Protein AF-A0A5N7WE81-F1 (afdb_monomer_lite)

Structure (mmCIF, N/CA/C/O backbone):
data_AF-A0A5N7WE81-F1
#
_entry.id   AF-A0A5N7WE81-F1
#
loop_
_atom_site.group_PDB
_atom_site.id
_atom_site.type_symbol
_atom_site.label_atom_id
_atom_site.label_alt_id
_atom_site.label_comp_id
_atom_site.label_asym_id
_atom_site.label_entity_id
_atom_site.label_seq_id
_atom_site.pdbx_PDB_ins_code
_atom_site.Cartn_x
_atom_site.Cartn_y
_atom_site.Cartn_z
_atom_site.occupancy
_atom_site.B_iso_or_equiv
_atom_site.auth_seq_id
_atom_site.auth_comp_id
_atom_site.auth_asym_id
_atom_site.auth_atom_id
_atom_site.pdbx_PDB_model_num
ATOM 1 N N . MET A 1 1 ? 24.101 -14.255 -3.959 1.00 36.94 1 MET A N 1
ATOM 2 C CA . MET A 1 1 ? 22.904 -13.866 -4.726 1.00 36.94 1 MET A CA 1
ATOM 3 C C . MET A 1 1 ? 21.722 -14.219 -3.851 1.00 36.94 1 MET A C 1
ATOM 5 O O . MET A 1 1 ? 21.546 -15.400 -3.587 1.00 36.94 1 MET A O 1
ATOM 9 N N . SER A 1 2 ? 21.013 -13.236 -3.300 1.00 48.69 2 SER A N 1
ATOM 10 C CA . SER A 1 2 ? 19.717 -13.492 -2.668 1.00 48.69 2 SER A CA 1
ATOM 11 C C . SER A 1 2 ? 18.746 -13.843 -3.789 1.00 48.69 2 SER A C 1
ATOM 13 O O . SER A 1 2 ? 18.542 -13.020 -4.678 1.00 48.69 2 SER A O 1
ATOM 15 N N . SER A 1 3 ? 18.199 -15.054 -3.814 1.00 76.31 3 SER A N 1
ATOM 16 C CA . SER A 1 3 ? 17.055 -15.322 -4.686 1.00 76.31 3 SER A CA 1
ATOM 17 C C . SER A 1 3 ? 15.905 -14.405 -4.259 1.00 76.31 3 SER A C 1
ATOM 19 O O . SER A 1 3 ? 15.769 -14.126 -3.071 1.00 76.31 3 SER A O 1
ATOM 21 N N . LEU A 1 4 ? 15.061 -13.941 -5.189 1.00 83.81 4 LEU A N 1
ATOM 22 C CA . LEU A 1 4 ? 13.864 -13.139 -4.863 1.00 83.81 4 LEU A CA 1
ATOM 23 C C . LEU A 1 4 ? 13.054 -13.754 -3.705 1.00 83.81 4 LEU A C 1
ATOM 25 O O . LEU A 1 4 ? 12.519 -13.038 -2.866 1.00 83.81 4 LEU A O 1
ATOM 29 N N . SER A 1 5 ? 13.039 -15.086 -3.609 1.00 85.38 5 SER A N 1
ATOM 30 C CA . SER A 1 5 ? 12.386 -15.831 -2.532 1.00 85.38 5 SER A CA 1
ATOM 31 C C . SER A 1 5 ? 12.928 -15.542 -1.129 1.00 85.38 5 SER A C 1
ATOM 33 O O . SER A 1 5 ? 12.153 -15.593 -0.183 1.00 85.38 5 SER A O 1
ATOM 35 N N . SER A 1 6 ? 14.213 -15.207 -0.958 1.00 90.94 6 SER A N 1
ATOM 36 C CA . SER A 1 6 ? 14.772 -14.940 0.375 1.00 90.94 6 SER A CA 1
ATOM 37 C C . SER A 1 6 ? 14.254 -13.631 0.978 1.00 90.94 6 SER A C 1
ATOM 39 O O . SER A 1 6 ? 14.386 -13.418 2.176 1.00 90.94 6 SER A O 1
ATOM 41 N N . ILE A 1 7 ? 13.660 -12.742 0.169 1.00 92.81 7 ILE A N 1
ATOM 42 C CA . ILE A 1 7 ? 12.970 -11.544 0.671 1.00 92.81 7 ILE A CA 1
ATOM 43 C C . ILE A 1 7 ? 11.778 -11.949 1.548 1.00 92.81 7 ILE A C 1
ATOM 45 O O . ILE A 1 7 ? 11.527 -11.308 2.563 1.00 92.81 7 ILE A O 1
ATOM 49 N N . LEU A 1 8 ? 11.090 -13.043 1.207 1.00 94.06 8 LEU A N 1
ATOM 50 C CA . LEU A 1 8 ? 9.906 -13.528 1.926 1.00 94.06 8 LEU A CA 1
ATOM 51 C C . LEU A 1 8 ? 10.240 -14.083 3.321 1.00 94.06 8 LEU A C 1
ATOM 53 O O . LEU A 1 8 ? 9.372 -14.149 4.189 1.00 94.06 8 LEU A O 1
ATOM 57 N N . GLU A 1 9 ? 11.501 -14.449 3.555 1.00 93.06 9 GLU A N 1
ATOM 58 C CA . GLU A 1 9 ? 11.995 -14.937 4.850 1.00 93.06 9 GLU A CA 1
ATOM 59 C C . GLU A 1 9 ? 12.247 -13.795 5.850 1.00 93.06 9 GLU A C 1
ATOM 61 O O . GLU A 1 9 ? 12.418 -14.033 7.046 1.00 93.06 9 GLU A O 1
ATOM 66 N N . LEU A 1 10 ? 12.272 -12.544 5.381 1.00 93.38 10 LEU A N 1
ATOM 67 C CA . LEU A 1 10 ? 12.463 -11.370 6.225 1.00 93.38 10 LEU A CA 1
ATOM 68 C C . LEU A 1 10 ? 11.181 -11.029 6.995 1.00 93.38 10 LEU A C 1
ATOM 70 O O . LEU A 1 10 ? 10.072 -11.203 6.491 1.00 93.38 10 LEU A O 1
ATOM 74 N N . HIS A 1 11 ? 11.333 -10.453 8.190 1.00 92.31 11 HIS A N 1
ATOM 75 C CA . HIS A 1 11 ? 10.226 -9.802 8.901 1.00 92.31 11 HIS A CA 1
ATOM 76 C C . HIS A 1 11 ? 9.624 -8.645 8.080 1.00 92.31 11 HIS A C 1
ATOM 78 O O . HIS A 1 11 ? 10.267 -8.129 7.167 1.00 92.31 11 HIS A O 1
ATOM 84 N N . ASP A 1 12 ? 8.416 -8.203 8.439 1.00 93.12 12 ASP A N 1
ATOM 85 C CA . ASP A 1 12 ? 7.577 -7.296 7.637 1.00 93.12 12 ASP A CA 1
ATOM 86 C C . ASP A 1 12 ? 8.304 -6.057 7.101 1.00 93.12 12 ASP A C 1
ATOM 88 O O . ASP A 1 12 ? 8.321 -5.821 5.895 1.00 93.12 12 ASP A O 1
ATOM 92 N N . TYR A 1 13 ? 8.958 -5.268 7.960 1.00 94.19 13 TYR A N 1
ATOM 93 C CA . TYR A 1 13 ? 9.563 -4.009 7.502 1.00 94.19 13 TYR A CA 1
ATOM 94 C C . TYR A 1 13 ? 10.783 -4.231 6.599 1.00 94.19 13 TYR A C 1
ATOM 96 O O . TYR A 1 13 ? 10.817 -3.654 5.510 1.00 94.19 13 TYR A O 1
ATOM 104 N N . PRO A 1 14 ? 11.772 -5.073 6.975 1.00 94.62 14 PRO A N 1
ATOM 105 C CA . PRO A 1 14 ? 12.873 -5.398 6.071 1.00 94.62 14 PRO A CA 1
ATOM 106 C C . PRO A 1 14 ? 12.414 -6.063 4.766 1.00 94.62 14 PRO A C 1
ATOM 108 O O . PRO A 1 14 ? 12.991 -5.772 3.721 1.00 94.62 14 PRO A O 1
ATOM 111 N N . MET A 1 15 ? 11.369 -6.899 4.806 1.00 96.25 15 MET A N 1
ATOM 112 C CA . MET A 1 15 ? 10.776 -7.528 3.621 1.00 96.25 15 MET A CA 1
ATOM 113 C C . MET A 1 15 ? 10.276 -6.476 2.630 1.00 96.25 15 MET A C 1
ATOM 115 O O . MET A 1 15 ? 10.675 -6.478 1.464 1.00 96.25 15 MET A O 1
ATOM 119 N N . ILE A 1 16 ? 9.461 -5.526 3.095 1.00 96.62 16 ILE A N 1
ATOM 120 C CA . ILE A 1 16 ? 8.923 -4.480 2.220 1.00 96.62 16 ILE A CA 1
ATOM 121 C C . ILE A 1 16 ? 10.012 -3.498 1.768 1.00 96.62 16 ILE A C 1
ATOM 123 O O . ILE A 1 16 ? 9.947 -2.996 0.646 1.00 96.62 16 ILE A O 1
ATOM 127 N N . PHE A 1 17 ? 11.043 -3.241 2.576 1.00 95.81 17 PHE A N 1
ATOM 128 C CA . PHE A 1 17 ? 12.170 -2.395 2.159 1.00 95.81 17 PHE A CA 1
ATOM 129 C C . PHE A 1 17 ? 12.995 -3.056 1.050 1.00 95.81 17 PHE A C 1
ATOM 131 O O . PHE A 1 17 ? 13.303 -2.399 0.057 1.00 95.81 17 PHE A O 1
ATOM 138 N N . ALA A 1 18 ? 13.275 -4.357 1.166 1.00 94.56 18 ALA A N 1
ATOM 139 C CA . ALA A 1 18 ? 13.924 -5.122 0.104 1.00 94.56 18 ALA A CA 1
ATOM 140 C C . ALA A 1 18 ? 13.062 -5.171 -1.172 1.00 94.56 18 ALA A C 1
ATOM 142 O O . ALA A 1 18 ? 13.586 -5.053 -2.279 1.00 94.56 18 ALA A O 1
ATOM 143 N N . LEU A 1 19 ? 11.732 -5.255 -1.032 1.00 94.69 19 LEU A N 1
ATOM 144 C CA . LEU A 1 19 ? 10.804 -5.118 -2.158 1.00 94.69 19 LEU A CA 1
ATOM 145 C C . LEU A 1 19 ? 10.936 -3.746 -2.848 1.00 94.69 19 LEU A C 1
ATOM 147 O O . LEU A 1 19 ? 10.965 -3.681 -4.076 1.00 94.69 19 LEU A O 1
ATOM 151 N N . GLN A 1 20 ? 11.047 -2.646 -2.090 1.00 94.31 20 GLN A N 1
ATOM 152 C CA . GLN A 1 20 ? 11.204 -1.308 -2.682 1.00 94.31 20 GLN A CA 1
ATOM 153 C C . GLN A 1 20 ? 12.525 -1.162 -3.450 1.00 94.31 20 GLN A C 1
ATOM 155 O O . GLN A 1 20 ? 12.546 -0.533 -4.512 1.00 94.31 20 GLN A O 1
ATOM 160 N N . GLU A 1 21 ? 13.605 -1.760 -2.941 1.00 92.12 21 GLU A N 1
ATOM 161 C CA . GLU A 1 21 ? 14.900 -1.825 -3.629 1.00 92.12 21 GLU A CA 1
ATOM 162 C C . GLU A 1 21 ? 14.797 -2.594 -4.947 1.00 92.12 21 GLU A C 1
ATOM 164 O O . GLU A 1 21 ? 15.304 -2.135 -5.972 1.00 92.12 21 GLU A O 1
ATOM 169 N N . GLU A 1 22 ? 14.085 -3.724 -4.952 1.00 91.44 22 GLU A N 1
ATOM 170 C CA . GLU A 1 22 ? 13.834 -4.490 -6.174 1.00 91.44 22 GLU A CA 1
ATOM 171 C C . GLU A 1 22 ? 13.021 -3.681 -7.194 1.00 91.44 22 GLU A C 1
ATOM 173 O O . GLU A 1 22 ? 13.288 -3.729 -8.394 1.00 91.44 22 GLU A O 1
ATOM 178 N N . PHE A 1 23 ? 12.089 -2.852 -6.723 1.00 89.56 23 PHE A N 1
ATOM 179 C CA . PHE A 1 23 ? 11.313 -1.931 -7.557 1.00 89.56 23 PHE A CA 1
ATOM 180 C C . PHE A 1 23 ? 12.083 -0.673 -7.970 1.00 89.56 23 PHE A C 1
ATOM 182 O O . PHE A 1 23 ? 11.494 0.256 -8.528 1.00 89.56 23 PHE A O 1
ATOM 189 N N . THR A 1 24 ? 13.401 -0.632 -7.751 1.00 87.06 24 THR A N 1
ATOM 190 C CA . THR A 1 24 ? 14.308 0.459 -8.146 1.00 87.06 24 THR A CA 1
ATOM 191 C C . THR A 1 24 ? 13.986 1.807 -7.497 1.00 87.06 24 THR A C 1
ATOM 193 O O . THR A 1 24 ? 14.418 2.859 -7.976 1.00 87.06 24 THR A O 1
ATOM 196 N N . ARG A 1 25 ? 13.223 1.800 -6.397 1.00 90.19 25 ARG A N 1
ATOM 197 C CA . ARG A 1 25 ? 12.949 3.017 -5.631 1.00 90.19 25 ARG A CA 1
ATOM 198 C C . ARG A 1 25 ? 14.202 3.430 -4.871 1.00 90.19 25 ARG A C 1
ATOM 200 O O . ARG A 1 25 ? 14.997 2.598 -4.447 1.00 90.19 25 ARG A O 1
ATOM 207 N N . VAL A 1 26 ? 14.367 4.735 -4.687 1.00 92.19 26 VAL A N 1
ATOM 208 C CA . VAL A 1 26 ? 15.553 5.299 -4.038 1.00 92.19 26 VAL A CA 1
ATOM 209 C C . VAL A 1 26 ? 15.207 5.674 -2.605 1.00 92.19 26 VAL A C 1
ATOM 211 O O . VAL A 1 26 ? 14.348 6.517 -2.355 1.00 92.19 26 VAL A O 1
ATOM 214 N N . LYS A 1 27 ? 15.883 5.045 -1.645 1.00 95.31 27 LYS A N 1
ATOM 215 C CA . LYS A 1 27 ? 15.734 5.380 -0.228 1.00 95.31 27 LYS A CA 1
ATOM 216 C C . LYS A 1 27 ? 16.079 6.848 0.019 1.00 95.31 27 LYS A C 1
ATOM 218 O O . LYS A 1 27 ? 17.054 7.351 -0.537 1.00 95.31 27 LYS A O 1
ATOM 223 N N . GLY A 1 28 ? 15.305 7.531 0.856 1.00 94.50 28 GLY A N 1
ATOM 224 C CA . GLY A 1 28 ? 15.551 8.944 1.167 1.00 94.50 28 GLY A CA 1
ATOM 225 C C . GLY A 1 28 ? 15.261 9.914 0.013 1.00 94.50 28 GLY A C 1
ATOM 226 O O . GLY A 1 28 ? 15.617 11.087 0.106 1.00 94.50 28 GLY A O 1
ATOM 227 N N . SER A 1 29 ? 14.631 9.467 -1.082 1.00 94.31 29 SER A N 1
ATOM 228 C CA . SER A 1 29 ? 14.286 10.343 -2.209 1.00 94.31 29 SER A CA 1
ATOM 229 C C . SER A 1 29 ? 13.026 11.185 -1.984 1.00 94.31 29 SER A C 1
ATOM 231 O O . SER A 1 29 ? 12.654 11.968 -2.859 1.00 94.31 29 SER A O 1
ATOM 233 N N . PHE A 1 30 ? 12.331 11.015 -0.857 1.00 93.19 30 PHE A N 1
ATOM 234 C CA . PHE A 1 30 ? 11.140 11.790 -0.535 1.00 93.19 30 PHE A CA 1
ATOM 235 C C . PHE A 1 30 ? 11.524 13.214 -0.141 1.00 93.19 30 PHE A C 1
ATOM 237 O O . PHE A 1 30 ? 12.174 13.446 0.877 1.00 93.19 30 PHE A O 1
ATOM 244 N N . ASN A 1 31 ? 11.083 14.182 -0.941 1.00 92.75 31 ASN A N 1
ATOM 245 C CA . ASN A 1 31 ? 11.376 15.590 -0.725 1.00 92.75 31 ASN A CA 1
ATOM 246 C C . ASN A 1 31 ? 10.079 16.403 -0.689 1.00 92.75 31 ASN A C 1
ATOM 248 O O . ASN A 1 31 ? 9.424 16.567 -1.715 1.00 92.75 31 ASN A O 1
ATOM 252 N N . LEU A 1 32 ? 9.753 16.958 0.481 1.00 95.31 32 LEU A N 1
ATOM 253 C CA . LEU A 1 32 ? 8.566 17.793 0.689 1.00 95.31 32 LEU A CA 1
ATOM 254 C C . LEU A 1 32 ? 8.622 19.133 -0.054 1.00 95.31 32 LEU A C 1
ATOM 256 O O . LEU A 1 32 ? 7.580 19.734 -0.309 1.00 95.31 32 LEU A O 1
ATOM 260 N N . GLU A 1 33 ? 9.803 19.597 -0.462 1.00 96.38 33 GLU A N 1
ATOM 261 C CA . GLU A 1 33 ? 9.907 20.766 -1.336 1.00 96.38 33 GLU A CA 1
ATOM 262 C C . GLU A 1 33 ? 9.444 20.452 -2.761 1.00 96.38 33 GLU A C 1
ATOM 264 O O . GLU A 1 33 ? 8.867 21.312 -3.428 1.00 96.38 33 GLU A O 1
ATOM 269 N N . ASN A 1 34 ? 9.612 19.204 -3.210 1.00 95.44 34 ASN A N 1
ATOM 270 C CA . ASN A 1 34 ? 9.054 18.728 -4.469 1.00 95.44 34 ASN A CA 1
ATOM 271 C C . ASN A 1 34 ? 7.646 18.157 -4.245 1.00 95.44 34 ASN A C 1
ATOM 273 O O . ASN A 1 34 ? 7.437 16.944 -4.264 1.00 95.44 34 ASN A O 1
ATOM 277 N N . GLN A 1 35 ? 6.680 19.059 -4.066 1.00 94.88 35 GLN A N 1
ATOM 278 C CA . GLN A 1 35 ? 5.282 18.711 -3.790 1.00 94.88 35 GLN A CA 1
ATOM 279 C C . GLN A 1 35 ? 4.665 17.768 -4.830 1.00 94.88 35 GLN A C 1
ATOM 281 O O . GLN A 1 35 ? 3.912 16.870 -4.473 1.00 94.88 35 GLN A O 1
ATOM 286 N N . ALA A 1 36 ? 5.013 17.914 -6.112 1.00 91.94 36 ALA A N 1
ATOM 287 C CA . ALA A 1 36 ? 4.512 17.019 -7.153 1.00 91.94 36 ALA A CA 1
ATOM 288 C C . ALA A 1 36 ? 4.970 15.566 -6.926 1.00 91.94 36 ALA A C 1
ATOM 290 O O . ALA A 1 36 ? 4.176 14.637 -7.062 1.00 91.94 36 ALA A O 1
ATOM 291 N N . ALA A 1 37 ? 6.233 15.361 -6.541 1.00 90.00 37 ALA A N 1
ATOM 292 C CA . ALA A 1 37 ? 6.768 14.029 -6.265 1.00 90.00 37 ALA A CA 1
ATOM 293 C C . ALA A 1 37 ? 6.268 13.449 -4.929 1.00 90.00 37 ALA A C 1
ATOM 295 O O . ALA A 1 37 ? 5.943 12.259 -4.862 1.00 90.00 37 ALA A O 1
ATOM 296 N N . SER A 1 38 ? 6.184 14.266 -3.871 1.00 94.25 38 SER A N 1
ATOM 297 C CA . SER A 1 38 ? 5.690 13.814 -2.564 1.00 94.25 38 SER A CA 1
ATOM 298 C C . SER A 1 38 ? 4.203 13.455 -2.613 1.00 94.25 38 SER A C 1
ATOM 300 O O . SER A 1 38 ? 3.832 12.369 -2.167 1.00 94.25 38 SER A O 1
ATOM 302 N N . LEU A 1 39 ? 3.369 14.298 -3.235 1.00 94.88 39 LEU A N 1
ATOM 303 C CA . LEU A 1 39 ? 1.953 14.000 -3.465 1.00 94.88 39 LEU A CA 1
ATOM 304 C C . LEU A 1 39 ? 1.775 12.842 -4.447 1.00 94.88 39 LEU A C 1
ATOM 306 O O . LEU A 1 39 ? 0.894 12.019 -4.246 1.00 94.88 39 LEU A O 1
ATOM 310 N N . GLY A 1 40 ? 2.632 12.712 -5.463 1.00 91.19 40 GLY A N 1
ATOM 311 C CA . GLY A 1 40 ? 2.631 11.543 -6.346 1.00 91.19 40 GLY A CA 1
ATOM 312 C C . GLY A 1 40 ? 2.850 10.232 -5.582 1.00 91.19 40 GLY A C 1
ATOM 313 O O . GLY A 1 40 ? 2.132 9.262 -5.803 1.00 91.19 40 GLY A O 1
ATOM 314 N N . SER A 1 41 ? 3.787 10.221 -4.629 1.00 92.62 41 SER A N 1
ATOM 315 C CA . SER A 1 41 ? 4.041 9.055 -3.771 1.00 92.62 41 SER A CA 1
ATOM 316 C C . SER A 1 41 ? 2.872 8.779 -2.819 1.00 92.62 41 SER A C 1
ATOM 318 O O . SER A 1 41 ? 2.471 7.629 -2.656 1.00 92.62 41 SER A O 1
ATOM 320 N N . PHE A 1 42 ? 2.293 9.829 -2.228 1.00 96.19 42 PHE A N 1
ATOM 321 C CA . PHE A 1 42 ? 1.090 9.718 -1.401 1.00 96.19 42 PHE A CA 1
ATOM 322 C C . PHE A 1 42 ? -0.116 9.208 -2.193 1.00 96.19 42 PHE A C 1
ATOM 324 O O . PHE A 1 42 ? -0.853 8.371 -1.695 1.00 96.19 42 PHE A O 1
ATOM 331 N N . ASN A 1 43 ? -0.292 9.642 -3.440 1.00 93.62 43 ASN A N 1
ATOM 332 C CA . ASN A 1 43 ? -1.409 9.229 -4.286 1.00 93.62 43 ASN A CA 1
ATOM 333 C C . ASN A 1 43 ? -1.372 7.739 -4.642 1.00 93.62 43 ASN A C 1
ATOM 335 O O . ASN A 1 43 ? -2.430 7.152 -4.845 1.00 93.62 43 ASN A O 1
ATOM 339 N N . ILE A 1 44 ? -0.184 7.124 -4.688 1.00 92.56 44 ILE A N 1
ATOM 340 C CA . ILE A 1 44 ? -0.056 5.665 -4.812 1.00 92.56 44 ILE A CA 1
ATOM 341 C C . ILE A 1 44 ? -0.645 5.001 -3.565 1.00 92.56 44 ILE A C 1
ATOM 343 O O . ILE A 1 44 ? -1.565 4.204 -3.685 1.00 92.56 44 ILE A O 1
ATOM 347 N N . PHE A 1 45 ? -0.191 5.401 -2.373 1.00 96.88 45 PHE A N 1
ATOM 348 C CA . PHE A 1 45 ? -0.747 4.922 -1.102 1.00 96.88 45 PHE A CA 1
ATOM 349 C C . PHE A 1 45 ? -2.265 5.160 -0.993 1.00 96.88 45 PHE A C 1
ATOM 351 O O . PHE A 1 45 ? -3.017 4.264 -0.620 1.00 96.88 45 PHE A O 1
ATOM 358 N N . LEU A 1 46 ? -2.733 6.354 -1.362 1.00 96.88 46 LEU A N 1
ATOM 359 C CA . LEU A 1 46 ? -4.149 6.709 -1.333 1.00 96.88 46 LEU A CA 1
ATOM 360 C C . LEU A 1 46 ? -4.976 5.846 -2.296 1.00 96.88 46 LEU A C 1
ATOM 362 O O . LEU A 1 46 ? -6.149 5.602 -2.021 1.00 96.88 46 LEU A O 1
ATOM 366 N N . SER A 1 47 ? -4.401 5.409 -3.420 1.00 93.69 47 SER A N 1
ATOM 367 C CA . SER A 1 47 ? -5.065 4.474 -4.331 1.00 93.69 47 SER A CA 1
ATOM 368 C C . SER A 1 47 ? -5.317 3.136 -3.643 1.00 93.69 47 SER A C 1
ATOM 370 O O . S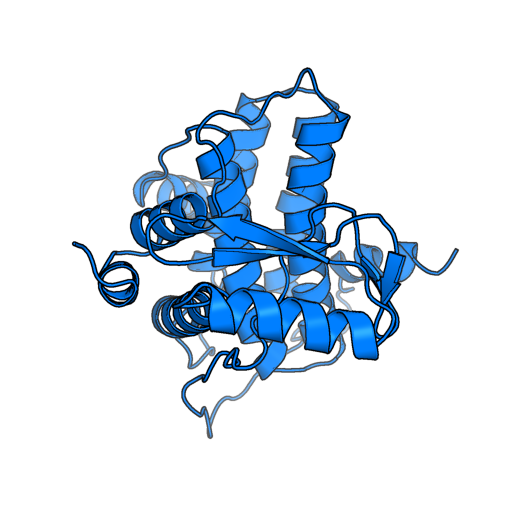ER A 1 47 ? -6.465 2.705 -3.617 1.00 93.69 47 SER A O 1
ATOM 372 N N . GLU A 1 48 ? -4.301 2.556 -3.000 1.00 97.06 48 GLU A N 1
ATOM 373 C CA . GLU A 1 48 ? -4.453 1.277 -2.287 1.00 97.06 48 GLU A CA 1
ATOM 374 C C . GLU A 1 48 ? -5.436 1.395 -1.114 1.00 97.06 48 GLU A C 1
ATOM 376 O O . GLU A 1 48 ? -6.296 0.542 -0.901 1.00 97.06 48 GLU A O 1
ATOM 381 N N . PHE A 1 49 ? -5.394 2.511 -0.377 1.00 98.31 49 PHE A N 1
ATOM 382 C CA . PHE A 1 49 ? -6.363 2.745 0.692 1.00 98.31 49 PHE A CA 1
ATOM 383 C C . PHE A 1 49 ? -7.801 2.862 0.162 1.00 98.31 49 PHE A C 1
ATOM 385 O O . PHE A 1 49 ? -8.741 2.405 0.809 1.00 98.31 49 PHE A O 1
ATOM 392 N N . LYS A 1 50 ? -8.005 3.440 -1.028 1.00 96.56 50 LYS A N 1
ATOM 393 C CA . LYS A 1 50 ? -9.331 3.485 -1.666 1.00 96.56 50 LYS A CA 1
ATOM 394 C C . LYS A 1 50 ? -9.826 2.097 -2.067 1.00 96.56 50 LYS A C 1
ATOM 396 O O . LYS A 1 50 ? -11.030 1.865 -1.985 1.00 96.56 50 LYS A O 1
ATOM 401 N N . GLU A 1 51 ? -8.940 1.196 -2.475 1.00 96.88 51 GLU A N 1
ATOM 402 C CA . GLU A 1 51 ? -9.294 -0.199 -2.762 1.00 96.88 51 GLU A CA 1
ATOM 403 C C . GLU A 1 51 ? -9.748 -0.918 -1.486 1.00 96.88 51 GLU A C 1
ATOM 405 O O . GLU A 1 51 ? -10.821 -1.520 -1.484 1.00 96.88 51 GLU A O 1
ATOM 410 N N . LEU A 1 52 ? -9.065 -0.700 -0.356 1.00 98.38 52 LEU A N 1
ATOM 411 C CA . LEU A 1 52 ? -9.518 -1.180 0.954 1.00 98.38 52 LEU A CA 1
ATOM 412 C C . LEU A 1 52 ? -10.902 -0.624 1.350 1.00 98.38 52 LEU A C 1
ATOM 414 O O . 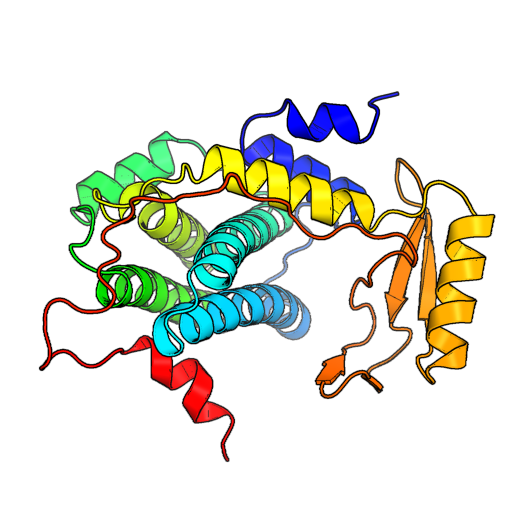LEU A 1 52 ? -11.779 -1.365 1.800 1.00 98.38 52 LEU A O 1
ATOM 418 N N . VAL A 1 53 ? -11.133 0.681 1.161 1.00 98.25 53 VAL A N 1
ATOM 419 C CA . VAL A 1 53 ? -12.447 1.305 1.411 1.00 98.25 53 VAL A CA 1
ATOM 420 C C . VAL A 1 53 ? -13.527 0.665 0.538 1.00 98.25 53 VAL A C 1
ATOM 422 O O . VAL A 1 53 ? -14.623 0.371 1.021 1.00 98.25 53 VAL A O 1
ATOM 425 N N . LYS A 1 54 ? -13.224 0.430 -0.741 1.00 97.38 54 LYS A N 1
ATOM 426 C CA . LYS A 1 54 ? -14.138 -0.216 -1.682 1.00 97.38 54 LYS A CA 1
ATOM 427 C C . LYS A 1 54 ? -14.446 -1.651 -1.255 1.00 97.38 54 LYS A C 1
ATOM 429 O O . LYS A 1 54 ? -15.618 -2.008 -1.226 1.00 97.38 54 LYS A O 1
ATOM 434 N N . ALA A 1 55 ? -13.444 -2.426 -0.847 1.00 97.19 55 ALA A N 1
ATOM 435 C CA . ALA A 1 55 ? -13.625 -3.793 -0.370 1.00 97.19 55 ALA A CA 1
ATOM 436 C C . ALA A 1 55 ? -14.573 -3.866 0.837 1.00 97.19 55 ALA A C 1
ATOM 438 O O . ALA A 1 55 ? -15.507 -4.668 0.849 1.00 97.19 55 ALA A O 1
ATOM 439 N N . VAL A 1 56 ? -14.419 -2.965 1.816 1.00 97.12 56 VAL A N 1
ATOM 440 C CA . VAL A 1 56 ? -15.352 -2.867 2.955 1.00 97.12 56 VAL A CA 1
ATOM 441 C C . VAL A 1 56 ? -16.758 -2.469 2.511 1.00 97.12 56 VAL A C 1
ATOM 443 O O . VAL A 1 56 ? -17.741 -3.028 3.002 1.00 97.12 56 VAL A O 1
ATOM 446 N N . HIS A 1 57 ? -16.877 -1.522 1.578 1.00 95.94 57 HIS A N 1
ATOM 447 C CA . HIS A 1 57 ? -18.171 -1.081 1.057 1.00 95.94 57 HIS A CA 1
ATOM 448 C C . HIS A 1 57 ? -18.913 -2.198 0.306 1.00 95.94 57 HIS A C 1
ATOM 450 O O . HIS A 1 57 ? -20.107 -2.412 0.525 1.00 95.94 57 HIS A O 1
ATOM 456 N N . GLU A 1 58 ? -18.197 -2.921 -0.552 1.00 96.25 58 GLU A N 1
ATOM 457 C CA . GLU A 1 58 ? -18.717 -4.014 -1.378 1.00 96.25 58 GLU A CA 1
ATOM 458 C C . GLU A 1 58 ? -18.813 -5.340 -0.617 1.00 96.25 58 GLU A C 1
ATOM 460 O O . GLU A 1 58 ? -19.428 -6.285 -1.111 1.00 96.25 58 GLU A O 1
ATOM 465 N N . LYS A 1 59 ? -18.290 -5.386 0.615 1.00 95.31 59 LYS A N 1
ATOM 466 C CA . LYS A 1 59 ? -18.227 -6.582 1.464 1.00 95.31 59 LYS A CA 1
ATOM 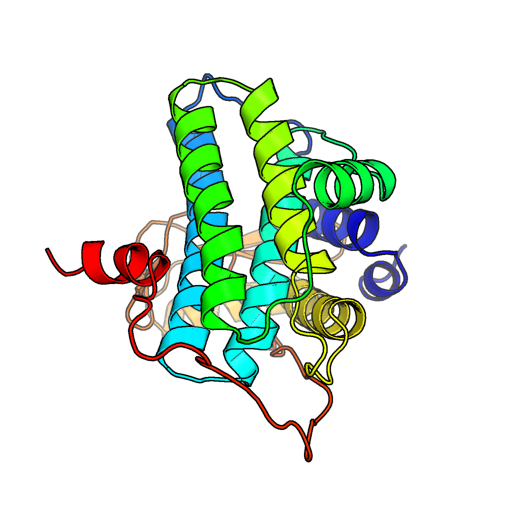467 C C . LYS A 1 59 ? -17.443 -7.713 0.799 1.00 95.31 59 LYS A C 1
ATOM 469 O O . LYS A 1 59 ? -17.797 -8.887 0.930 1.00 95.31 59 LYS A O 1
ATOM 474 N N . ASP A 1 60 ? -16.390 -7.340 0.081 1.00 95.62 60 ASP A N 1
ATOM 475 C CA . ASP A 1 60 ? -15.475 -8.269 -0.561 1.00 95.62 60 ASP A CA 1
ATOM 476 C C . ASP A 1 60 ? -14.343 -8.607 0.405 1.00 95.62 60 ASP A C 1
ATOM 478 O O . ASP A 1 60 ? -13.497 -7.782 0.748 1.00 95.62 60 ASP A O 1
ATOM 482 N N . TYR A 1 61 ? -14.371 -9.839 0.893 1.00 93.62 61 TYR A N 1
ATOM 483 C CA . TYR A 1 61 ? -13.443 -10.307 1.908 1.00 93.62 61 TYR A CA 1
ATOM 484 C C . TYR A 1 61 ? -12.040 -10.603 1.363 1.00 93.62 61 TYR A C 1
ATOM 486 O O . TYR A 1 61 ? -11.058 -10.457 2.088 1.00 93.62 61 TYR A O 1
ATOM 494 N N . ILE A 1 62 ? -11.923 -10.993 0.093 1.00 94.44 62 ILE A N 1
ATOM 495 C CA . ILE A 1 62 ? -10.615 -11.253 -0.516 1.00 94.44 62 ILE A CA 1
ATOM 496 C C . ILE A 1 62 ? -9.914 -9.927 -0.802 1.00 94.44 62 ILE A C 1
ATOM 498 O O . ILE A 1 62 ? -8.760 -9.752 -0.417 1.00 94.44 62 ILE A O 1
ATOM 502 N N . GLU A 1 63 ? -10.639 -8.966 -1.373 1.00 96.50 63 GLU A N 1
ATOM 503 C CA . GLU A 1 63 ? -10.118 -7.618 -1.628 1.00 96.50 63 GLU A CA 1
ATOM 504 C C . GLU A 1 63 ? -9.840 -6.851 -0.321 1.00 96.50 63 GLU A C 1
ATOM 506 O O . GLU A 1 63 ? -8.951 -6.007 -0.270 1.00 96.50 63 GLU A O 1
ATOM 511 N N . LEU A 1 64 ? -10.546 -7.162 0.775 1.00 96.75 64 LEU A N 1
ATOM 512 C CA . LEU A 1 64 ? -10.241 -6.614 2.102 1.00 96.75 64 LEU A CA 1
ATOM 513 C C . LEU A 1 64 ? -8.838 -7.035 2.558 1.00 96.75 64 LEU A C 1
ATOM 515 O O . LEU A 1 64 ? -8.069 -6.202 3.039 1.00 96.75 64 LEU A O 1
ATOM 519 N N . ARG A 1 65 ? -8.519 -8.328 2.429 1.00 97.31 65 ARG A N 1
ATOM 520 C CA . ARG A 1 65 ? -7.219 -8.893 2.821 1.00 97.31 65 ARG A CA 1
ATOM 521 C C . ARG A 1 65 ? -6.090 -8.324 1.965 1.00 97.31 65 ARG A C 1
ATOM 523 O O . ARG A 1 65 ? -5.081 -7.883 2.518 1.00 97.31 65 ARG A O 1
ATOM 530 N N . ASP A 1 66 ? -6.303 -8.255 0.650 1.00 97.75 66 ASP A N 1
ATOM 531 C CA . ASP A 1 66 ? -5.366 -7.633 -0.295 1.00 97.75 66 ASP A CA 1
ATOM 532 C C . ASP A 1 66 ? -5.135 -6.153 0.051 1.00 97.75 66 ASP A C 1
ATOM 534 O O . ASP A 1 66 ? -4.009 -5.736 0.330 1.00 97.75 66 ASP A O 1
ATOM 538 N N . GLY A 1 67 ? -6.221 -5.389 0.207 1.00 97.75 67 GLY A N 1
ATOM 539 C CA . GLY A 1 67 ? -6.177 -3.967 0.537 1.00 97.75 67 GLY A CA 1
ATOM 540 C C . GLY A 1 67 ? -5.481 -3.656 1.867 1.00 97.75 67 GLY A C 1
ATOM 541 O O . GLY A 1 67 ? -4.762 -2.661 1.965 1.00 97.75 67 GLY A O 1
ATOM 542 N N . ILE A 1 68 ? -5.627 -4.499 2.898 1.00 98.38 68 ILE A N 1
ATOM 543 C CA . ILE A 1 68 ? -4.881 -4.344 4.162 1.00 98.38 68 ILE A CA 1
ATOM 544 C C . ILE A 1 68 ? -3.373 -4.474 3.918 1.00 98.38 68 ILE A C 1
ATOM 546 O O . ILE A 1 68 ? -2.593 -3.637 4.387 1.00 98.38 68 ILE A O 1
ATOM 550 N N . GLY A 1 69 ? -2.946 -5.502 3.182 1.00 98.00 69 GLY A N 1
ATOM 551 C CA . GLY A 1 69 ? -1.532 -5.706 2.886 1.00 98.00 69 GLY A CA 1
ATOM 552 C C . GLY A 1 69 ? -0.950 -4.642 1.955 1.00 98.00 69 GLY A C 1
ATOM 553 O O . GLY A 1 69 ? 0.196 -4.225 2.155 1.00 98.00 69 GLY A O 1
ATOM 554 N N . ASP A 1 70 ? -1.727 -4.121 1.008 1.00 97.94 70 ASP A N 1
ATOM 555 C CA . ASP A 1 70 ? -1.290 -3.037 0.127 1.00 97.94 70 ASP A CA 1
ATOM 556 C C . ASP A 1 70 ? -1.182 -1.692 0.857 1.00 97.94 70 ASP A C 1
ATOM 558 O O . ASP A 1 70 ? -0.209 -0.952 0.655 1.00 97.94 70 ASP A O 1
ATOM 562 N N . VAL A 1 71 ? -2.084 -1.405 1.803 1.00 98.50 71 VAL A N 1
ATOM 563 C CA . VAL A 1 71 ? -1.971 -0.253 2.716 1.00 98.50 71 VAL A CA 1
ATOM 564 C C . VAL A 1 71 ? -0.690 -0.332 3.548 1.00 98.50 71 VAL A C 1
ATOM 566 O O . VAL A 1 71 ? 0.026 0.668 3.671 1.00 98.50 71 VAL A O 1
ATOM 569 N N . ILE A 1 72 ? -0.344 -1.508 4.077 1.00 98.38 72 ILE A N 1
ATOM 570 C CA . ILE A 1 72 ? 0.921 -1.723 4.800 1.00 98.38 72 ILE A CA 1
ATOM 571 C C . ILE A 1 72 ? 2.112 -1.528 3.862 1.00 98.38 72 ILE A C 1
ATOM 573 O O . ILE A 1 72 ? 3.039 -0.778 4.182 1.00 98.38 72 ILE A O 1
ATOM 577 N N . THR A 1 73 ? 2.083 -2.174 2.697 1.00 97.81 73 THR A N 1
ATOM 578 C CA . THR A 1 73 ? 3.168 -2.146 1.712 1.00 97.81 73 THR A CA 1
ATOM 579 C C . THR A 1 73 ? 3.470 -0.720 1.269 1.00 97.81 73 THR A C 1
ATOM 581 O O . THR A 1 73 ? 4.627 -0.293 1.268 1.00 97.81 73 THR A O 1
ATOM 584 N N . THR A 1 74 ? 2.442 0.059 0.942 1.00 97.50 74 THR A N 1
ATOM 585 C CA . THR A 1 74 ? 2.610 1.437 0.469 1.00 97.50 74 THR A CA 1
ATOM 586 C C . THR A 1 74 ? 2.904 2.434 1.588 1.00 97.50 74 THR A C 1
ATOM 588 O O . THR A 1 74 ? 3.697 3.353 1.368 1.00 97.50 74 THR A O 1
ATOM 591 N N . SER A 1 75 ? 2.411 2.212 2.811 1.00 98.12 75 SER A N 1
ATOM 592 C CA . SER A 1 75 ? 2.839 2.977 3.997 1.00 98.12 75 SER A CA 1
ATOM 593 C C . SER A 1 75 ? 4.328 2.779 4.292 1.00 98.12 75 SER A C 1
ATOM 595 O O . SER A 1 75 ? 5.072 3.741 4.498 1.00 98.12 75 SER A O 1
ATOM 597 N N . LEU A 1 76 ? 4.800 1.529 4.262 1.00 97.81 76 LEU A N 1
ATOM 598 C CA . LEU A 1 76 ? 6.217 1.205 4.436 1.00 97.81 76 LEU A CA 1
ATOM 599 C C . LEU A 1 76 ? 7.063 1.692 3.260 1.00 97.81 76 LEU A C 1
ATOM 601 O O . LEU A 1 76 ? 8.212 2.087 3.453 1.00 97.81 76 LEU A O 1
ATOM 605 N N . ALA A 1 77 ? 6.503 1.748 2.054 1.00 96.75 77 ALA A N 1
ATOM 606 C CA . ALA A 1 77 ? 7.178 2.372 0.932 1.00 96.75 77 ALA A CA 1
ATOM 607 C C . ALA A 1 77 ? 7.383 3.881 1.140 1.00 96.75 77 ALA A C 1
ATOM 609 O O . ALA A 1 77 ? 8.468 4.383 0.853 1.00 96.75 77 ALA A O 1
ATOM 610 N N . LEU A 1 78 ? 6.399 4.607 1.685 1.00 97.81 78 LEU A N 1
ATOM 611 C CA . LEU A 1 78 ? 6.586 6.011 2.072 1.00 97.81 78 LEU A CA 1
ATOM 612 C C . LEU A 1 78 ? 7.688 6.151 3.131 1.00 97.81 78 LEU A C 1
ATOM 614 O O . LEU A 1 78 ? 8.565 7.004 2.991 1.00 97.81 78 LEU A O 1
ATOM 618 N N . ALA A 1 79 ? 7.703 5.276 4.142 1.00 97.88 79 ALA A N 1
ATOM 619 C CA . ALA A 1 79 ? 8.764 5.253 5.148 1.00 97.88 79 ALA A CA 1
ATOM 620 C C . ALA A 1 79 ? 10.152 5.027 4.520 1.00 97.88 79 ALA A C 1
ATOM 622 O O . ALA A 1 79 ? 11.097 5.750 4.836 1.00 97.88 79 ALA A O 1
ATOM 623 N N . TYR A 1 80 ? 10.265 4.086 3.580 1.00 97.69 80 TYR A N 1
ATOM 624 C CA . TYR A 1 80 ? 11.493 3.828 2.828 1.00 97.69 80 TYR A CA 1
ATOM 625 C C . TYR A 1 80 ? 11.961 5.071 2.056 1.00 97.69 80 TYR A C 1
ATOM 627 O O . TYR A 1 80 ? 13.124 5.473 2.154 1.00 97.69 80 TYR A O 1
ATOM 635 N N . LEU A 1 81 ? 11.052 5.735 1.336 1.00 97.00 81 LEU A N 1
ATOM 636 C CA . LEU A 1 81 ? 11.368 6.951 0.581 1.00 97.00 81 LEU A CA 1
ATOM 637 C C . LEU A 1 81 ? 11.796 8.107 1.501 1.00 97.00 81 LEU A C 1
ATOM 639 O O . LEU A 1 81 ? 12.587 8.942 1.081 1.00 97.00 81 LEU A O 1
ATOM 643 N N . ILE A 1 82 ? 11.329 8.151 2.750 1.00 96.56 82 ILE A N 1
ATOM 644 C CA . ILE A 1 82 ? 11.712 9.159 3.759 1.00 96.56 82 ILE A CA 1
ATOM 645 C C . ILE A 1 82 ? 12.995 8.767 4.524 1.00 96.56 82 ILE A C 1
ATOM 647 O O . ILE A 1 82 ? 13.479 9.527 5.362 1.00 96.56 82 ILE A O 1
ATOM 651 N N . ASP A 1 83 ? 13.567 7.591 4.242 1.00 96.38 83 ASP A N 1
ATOM 652 C CA . ASP A 1 83 ? 14.654 6.989 5.027 1.00 96.38 83 ASP A CA 1
ATOM 653 C C . ASP A 1 83 ? 14.298 6.868 6.522 1.00 96.38 83 ASP A C 1
ATOM 655 O O . ASP A 1 83 ? 15.076 7.148 7.435 1.00 96.38 83 ASP A O 1
ATOM 659 N N . MET A 1 84 ? 13.056 6.467 6.781 1.00 95.25 84 MET A N 1
ATOM 660 C CA . MET A 1 84 ? 12.532 6.242 8.116 1.00 95.25 84 MET A CA 1
ATOM 661 C C . MET A 1 84 ? 12.664 4.767 8.488 1.00 95.25 84 MET A C 1
ATOM 663 O O . MET A 1 84 ? 12.099 3.896 7.834 1.00 95.25 84 MET A O 1
ATOM 667 N N . GLN A 1 85 ? 13.372 4.484 9.579 1.00 92.38 85 GLN A N 1
ATOM 668 C CA . GLN A 1 85 ? 13.294 3.176 10.226 1.00 92.38 85 GLN A CA 1
ATOM 669 C C . GLN A 1 85 ? 12.079 3.136 11.146 1.00 92.38 85 GLN A C 1
ATOM 671 O O . GLN A 1 85 ? 11.895 4.046 11.953 1.00 92.38 85 GLN A O 1
ATOM 676 N N . ILE A 1 86 ? 11.297 2.065 11.045 1.00 93.12 86 ILE A N 1
ATOM 677 C CA . ILE A 1 86 ? 10.158 1.799 11.923 1.00 93.12 86 ILE A CA 1
ATOM 678 C C . ILE A 1 86 ? 10.526 0.655 12.855 1.00 93.12 86 ILE A C 1
ATOM 680 O O . ILE A 1 86 ? 11.101 -0.351 12.432 1.00 93.12 86 ILE A O 1
ATOM 684 N N . LYS A 1 87 ? 10.208 0.813 14.135 1.00 91.56 87 LYS A N 1
ATOM 685 C CA . LYS A 1 87 ? 10.388 -0.202 15.168 1.00 91.56 87 LYS A CA 1
ATOM 686 C C . LYS A 1 87 ? 9.028 -0.609 15.707 1.00 91.56 87 LYS A C 1
ATOM 688 O O . LYS A 1 87 ? 8.103 0.190 15.772 1.00 91.56 87 LYS A O 1
ATOM 693 N N . GLU A 1 88 ? 8.927 -1.843 16.185 1.00 90.06 88 GLU A N 1
ATOM 694 C CA . GLU A 1 88 ? 7.713 -2.343 16.843 1.00 90.06 88 GLU A CA 1
ATOM 695 C C . GLU A 1 88 ? 7.269 -1.445 18.012 1.00 90.06 88 GLU A C 1
ATOM 697 O O . GLU A 1 88 ? 6.079 -1.234 18.233 1.00 90.06 88 GLU A O 1
ATOM 702 N N . LYS A 1 89 ? 8.235 -0.855 18.731 1.00 94.19 89 LYS A N 1
ATOM 703 C CA . LYS A 1 89 ? 7.954 0.110 19.796 1.00 94.19 89 LYS A CA 1
ATOM 704 C C . LYS A 1 89 ? 7.166 1.325 19.294 1.00 94.19 89 LYS A C 1
ATOM 706 O O . LYS A 1 89 ? 6.286 1.778 20.010 1.00 94.19 89 LYS A O 1
ATOM 711 N N . ASP A 1 90 ? 7.449 1.824 18.092 1.00 95.25 90 ASP A N 1
ATOM 712 C CA . ASP A 1 90 ? 6.789 3.024 17.569 1.00 95.25 90 ASP A CA 1
ATOM 713 C C . ASP A 1 90 ? 5.279 2.784 17.399 1.00 95.25 90 ASP A C 1
ATOM 715 O O . ASP A 1 90 ? 4.466 3.630 17.768 1.00 95.25 90 ASP A O 1
ATOM 719 N N . LEU A 1 91 ? 4.896 1.594 16.921 1.00 94.75 91 LEU A N 1
ATOM 720 C CA . LEU A 1 91 ? 3.491 1.190 16.804 1.00 94.75 91 LEU A CA 1
ATOM 721 C C . LEU A 1 91 ? 2.853 0.974 18.184 1.00 94.75 91 LEU A C 1
ATOM 723 O O . LEU A 1 91 ? 1.744 1.450 18.427 1.00 94.75 91 LEU A O 1
ATOM 727 N N . LYS A 1 92 ? 3.565 0.315 19.109 1.00 93.38 92 LYS A N 1
ATOM 728 C CA . LYS A 1 92 ? 3.100 0.103 20.492 1.00 93.38 92 LYS A CA 1
ATOM 729 C C . LYS A 1 92 ? 2.854 1.417 21.231 1.00 93.38 92 LYS A C 1
ATOM 731 O O . LYS A 1 92 ? 1.870 1.536 21.957 1.00 93.38 92 LYS A O 1
ATOM 736 N N . ASP A 1 93 ? 3.717 2.410 21.040 1.00 94.81 93 ASP A N 1
ATOM 737 C CA . ASP A 1 93 ? 3.563 3.722 21.664 1.00 94.81 93 ASP A CA 1
ATOM 738 C C . ASP A 1 93 ? 2.263 4.400 21.186 1.00 94.81 93 ASP A C 1
ATOM 740 O O . ASP A 1 93 ? 1.542 4.974 22.005 1.00 94.81 93 ASP A O 1
ATOM 744 N N . ILE A 1 94 ? 1.900 4.270 19.901 1.00 95.25 94 ILE A N 1
ATOM 745 C CA . ILE A 1 94 ? 0.598 4.734 19.391 1.00 95.25 94 ILE A CA 1
ATOM 746 C C . ILE A 1 94 ? -0.556 3.898 19.953 1.00 95.25 94 ILE A C 1
ATOM 748 O O . ILE A 1 94 ? -1.533 4.483 20.414 1.00 95.25 94 ILE A O 1
ATOM 752 N N . TYR A 1 95 ? -0.437 2.568 19.976 1.00 90.81 95 TYR A N 1
ATOM 753 C CA . TYR A 1 95 ? -1.448 1.675 20.555 1.00 90.81 95 TYR A CA 1
ATOM 754 C C . TYR A 1 95 ? -1.846 2.108 21.971 1.00 90.81 95 TYR A C 1
ATOM 756 O O . TYR A 1 95 ? -3.030 2.285 22.254 1.00 90.81 95 TYR A O 1
ATOM 764 N N . PHE A 1 96 ? -0.866 2.366 22.844 1.00 91.94 96 PHE A N 1
ATOM 765 C CA . PHE A 1 96 ? -1.136 2.816 24.211 1.00 91.94 96 PHE A CA 1
ATOM 766 C C . PHE A 1 96 ? -1.626 4.263 24.279 1.00 91.94 96 PHE A C 1
ATOM 768 O O . PHE A 1 96 ? -2.509 4.570 25.075 1.00 91.94 96 PHE A O 1
ATOM 775 N N . LYS A 1 97 ? -1.055 5.163 23.470 1.00 94.44 97 LYS A N 1
ATOM 776 C CA . LYS A 1 97 ? -1.395 6.592 23.496 1.00 94.44 97 LYS A CA 1
ATOM 777 C C . LYS A 1 97 ? -2.808 6.865 22.985 1.00 94.44 97 LYS A C 1
ATOM 779 O O . LYS A 1 97 ? -3.510 7.694 23.555 1.00 94.44 97 LYS A O 1
ATOM 784 N N . GLU A 1 98 ? -3.196 6.215 21.895 1.00 94.56 98 GLU A N 1
ATOM 785 C CA . GLU A 1 98 ? -4.508 6.383 21.262 1.00 94.56 98 GLU A CA 1
ATOM 786 C C . GLU A 1 98 ? -5.526 5.358 21.753 1.00 94.56 98 GLU A C 1
ATOM 788 O O . GLU A 1 98 ? -6.704 5.470 21.437 1.00 94.56 98 GLU A O 1
ATOM 793 N N . THR A 1 99 ? -5.097 4.419 22.600 1.00 91.75 99 THR A N 1
ATOM 794 C CA . THR A 1 99 ? -5.945 3.356 23.144 1.00 91.75 99 THR A CA 1
ATOM 795 C C . THR A 1 99 ? -6.602 2.552 22.019 1.00 91.75 99 THR A C 1
ATOM 797 O O . THR A 1 99 ? -7.819 2.386 21.974 1.00 91.75 99 THR A O 1
ATOM 800 N N . ILE A 1 100 ? -5.778 2.105 21.066 1.00 90.25 100 ILE A N 1
ATOM 801 C CA . ILE A 1 100 ? -6.241 1.314 19.925 1.00 90.25 100 ILE A CA 1
ATOM 802 C C . ILE A 1 100 ? -6.743 -0.016 20.476 1.00 90.25 100 ILE A C 1
ATOM 804 O O . ILE A 1 100 ? -5.967 -0.794 21.018 1.00 90.25 100 ILE A O 1
ATOM 808 N N . PHE A 1 101 ? -8.036 -0.272 20.348 1.00 87.31 101 PHE A N 1
ATOM 809 C CA . PHE A 1 101 ? -8.606 -1.584 20.609 1.00 87.31 101 PHE A CA 1
ATOM 810 C C . PHE A 1 101 ? -9.007 -2.211 19.277 1.00 87.31 101 PHE A C 1
ATOM 812 O O . PHE A 1 101 ? -9.453 -1.476 18.387 1.00 87.31 101 PHE A O 1
ATOM 819 N N . PRO A 1 102 ? -8.893 -3.541 19.140 1.00 89.56 102 PRO A N 1
ATOM 820 C CA . PRO A 1 102 ? -9.509 -4.253 18.033 1.00 89.56 102 PRO A CA 1
ATOM 821 C C . PRO A 1 102 ? -10.960 -3.812 17.841 1.00 89.56 102 PRO A C 1
ATOM 823 O O . PRO A 1 102 ? -11.731 -3.721 18.802 1.00 89.56 102 PRO A O 1
ATOM 826 N N . ARG A 1 103 ? -11.331 -3.494 16.602 1.00 91.25 103 ARG A N 1
ATOM 827 C CA . ARG A 1 103 ? -12.686 -3.024 16.306 1.00 91.25 103 ARG A CA 1
ATOM 828 C C . ARG A 1 103 ? -13.667 -4.185 16.237 1.00 91.25 103 ARG A C 1
ATOM 830 O O . ARG A 1 103 ? -13.305 -5.325 15.974 1.00 91.25 103 ARG A O 1
ATOM 837 N N . GLU A 1 104 ? -14.937 -3.881 16.465 1.00 92.69 104 GLU A N 1
ATOM 838 C CA . GLU A 1 104 ? -16.018 -4.872 16.408 1.00 92.69 104 GLU A CA 1
ATOM 839 C C . GLU A 1 104 ? -16.533 -5.106 14.980 1.00 92.69 104 GLU A C 1
ATOM 841 O O . GLU A 1 104 ? -17.315 -6.026 14.761 1.00 92.69 104 GLU A O 1
ATOM 846 N N . ASP A 1 105 ? -16.115 -4.282 14.015 1.00 95.12 105 ASP A N 1
ATOM 847 C CA . ASP A 1 105 ? -16.456 -4.403 12.602 1.00 95.12 105 ASP A CA 1
ATOM 848 C C . ASP A 1 105 ? -15.362 -3.806 11.693 1.00 95.12 105 ASP A C 1
ATOM 850 O O . ASP A 1 105 ? -14.478 -3.070 12.145 1.00 95.12 105 ASP A O 1
ATOM 854 N N . TYR A 1 106 ? -15.410 -4.139 10.399 1.00 96.38 106 TYR A N 1
ATOM 855 C CA . TYR A 1 106 ? -14.440 -3.641 9.416 1.00 96.38 106 TYR A CA 1
ATOM 856 C C . TYR A 1 106 ? -14.647 -2.173 9.014 1.00 96.38 106 TYR A C 1
ATOM 858 O O . TYR A 1 106 ? -13.685 -1.508 8.628 1.00 96.38 106 TYR A O 1
ATOM 866 N N . LEU A 1 107 ? -15.864 -1.637 9.131 1.00 96.00 107 LEU A N 1
ATOM 867 C CA . LEU A 1 107 ? -16.153 -0.230 8.840 1.00 96.00 107 LEU A CA 1
ATOM 868 C C . LEU A 1 107 ? -15.422 0.696 9.820 1.00 96.00 107 LEU A C 1
ATOM 870 O O . LEU A 1 107 ? -14.695 1.593 9.399 1.00 96.00 107 LEU A O 1
ATOM 874 N N . GLY A 1 108 ? -15.577 0.457 11.120 1.00 95.06 108 GLY A N 1
ATOM 875 C CA . GLY A 1 108 ? -14.921 1.209 12.182 1.00 95.06 108 GLY A CA 1
ATOM 876 C C . GLY A 1 108 ? -13.406 1.026 12.175 1.00 95.06 108 GLY A C 1
ATOM 877 O O . GLY A 1 108 ? -12.685 1.969 12.492 1.00 95.06 108 GLY A O 1
ATOM 878 N N . TYR A 1 109 ? -12.923 -0.153 11.773 1.00 96.44 109 TYR A N 1
ATOM 879 C CA . TYR A 1 109 ? -11.500 -0.404 11.537 1.00 96.44 109 TYR A CA 1
ATOM 880 C C . TYR A 1 109 ? -10.929 0.494 10.435 1.00 96.44 109 TYR A C 1
ATOM 882 O O . TYR A 1 109 ? -9.938 1.188 10.658 1.00 96.44 109 TYR A O 1
ATOM 890 N N . VAL A 1 110 ? -11.570 0.545 9.264 1.00 97.88 110 VAL A N 1
ATOM 891 C CA . VAL A 1 110 ? -11.091 1.381 8.153 1.00 97.88 110 VAL A CA 1
ATOM 892 C C . VAL A 1 110 ? -11.274 2.875 8.434 1.00 97.88 110 VAL A C 1
ATOM 894 O O . VAL A 1 110 ? -10.415 3.669 8.048 1.00 97.88 110 VAL A O 1
ATOM 897 N N . ASP A 1 111 ? -12.325 3.278 9.152 1.00 96.25 111 ASP A N 1
ATOM 898 C CA . ASP A 1 111 ? -12.522 4.679 9.547 1.00 96.25 111 ASP A CA 1
ATOM 899 C C . ASP A 1 111 ? -11.424 5.198 10.492 1.00 96.25 111 ASP A C 1
ATOM 901 O O . ASP A 1 111 ? -11.031 6.363 10.386 1.00 96.25 111 ASP A O 1
ATOM 905 N N . ASP A 1 112 ? -10.878 4.356 11.372 1.00 95.31 112 ASP A N 1
ATOM 906 C CA . ASP A 1 112 ? -9.769 4.761 12.247 1.00 95.31 112 ASP A CA 1
ATOM 907 C C . ASP A 1 112 ? -8.471 4.993 11.457 1.00 95.31 112 ASP A C 1
ATOM 909 O O . ASP A 1 112 ? -7.722 5.942 11.728 1.00 95.31 112 ASP A O 1
ATOM 913 N N . ILE A 1 113 ? -8.235 4.174 10.426 1.00 98.06 113 ILE A N 1
ATOM 914 C CA . ILE A 1 113 ? -7.111 4.342 9.496 1.00 98.06 113 ILE A CA 1
ATOM 915 C C . ILE A 1 113 ? -7.308 5.609 8.650 1.00 98.06 113 ILE A C 1
ATOM 917 O O . ILE A 1 113 ? -6.367 6.391 8.481 1.00 98.06 113 ILE A O 1
ATOM 921 N N . TYR A 1 114 ? -8.530 5.852 8.164 1.00 97.94 114 TYR A N 1
ATOM 922 C CA . TYR A 1 114 ? -8.888 7.010 7.338 1.00 97.94 114 TYR A CA 1
ATOM 923 C C . TYR A 1 114 ? -8.519 8.345 7.993 1.00 97.94 114 TYR A C 1
ATOM 925 O O . TYR A 1 114 ? -7.954 9.220 7.332 1.00 97.94 114 TYR A O 1
ATOM 933 N N . ASP A 1 115 ? -8.749 8.495 9.299 1.00 94.56 115 ASP A N 1
ATOM 934 C CA . ASP A 1 115 ? -8.360 9.712 10.015 1.00 94.56 115 ASP A CA 1
ATOM 935 C C . ASP A 1 115 ? -6.837 9.965 9.905 1.00 94.56 115 ASP A C 1
ATOM 937 O O . ASP A 1 115 ? -6.392 11.108 9.790 1.00 94.56 115 ASP A O 1
ATOM 941 N N . GLY A 1 116 ? -6.017 8.906 9.897 1.00 97.12 116 GLY A N 1
ATOM 942 C CA . GLY A 1 116 ? -4.565 8.999 9.697 1.00 97.12 116 GLY A CA 1
ATOM 943 C C . GLY A 1 116 ? -4.187 9.379 8.267 1.00 97.12 116 GLY A C 1
ATOM 944 O O . GLY A 1 116 ? -3.285 10.192 8.069 1.00 97.12 116 GLY A O 1
ATOM 945 N N . VAL A 1 117 ? -4.915 8.853 7.280 1.00 98.25 117 VAL A N 1
ATOM 946 C CA . VAL A 1 117 ? -4.736 9.165 5.851 1.00 98.25 117 VAL A CA 1
ATOM 947 C C . VAL A 1 117 ? -4.945 10.655 5.580 1.00 98.25 117 VAL A C 1
ATOM 949 O O . VAL A 1 117 ? -4.100 11.287 4.946 1.00 98.25 117 VAL A O 1
ATOM 952 N N . ILE A 1 118 ? -6.024 11.240 6.109 1.00 97.69 118 ILE A N 1
ATOM 953 C CA . ILE A 1 118 ? -6.324 12.672 5.947 1.00 97.69 118 ILE A CA 1
ATOM 954 C C . ILE A 1 118 ? -5.247 13.545 6.598 1.00 97.69 118 ILE A C 1
ATOM 956 O O . ILE A 1 118 ? -4.809 14.548 6.028 1.00 97.69 118 ILE A O 1
ATOM 960 N N . LEU A 1 119 ? -4.786 13.164 7.791 1.00 98.00 119 LEU A N 1
ATOM 961 C CA . LEU A 1 119 ? -3.722 13.893 8.476 1.00 98.00 119 LEU A CA 1
ATOM 962 C C . LEU A 1 119 ? -2.371 13.756 7.764 1.00 98.00 119 LEU A C 1
ATOM 964 O O . LEU A 1 119 ? -1.581 14.700 7.796 1.00 98.00 119 LEU A O 1
ATOM 968 N N . LEU A 1 120 ? -2.100 12.617 7.121 1.00 98.56 120 LEU A N 1
ATOM 969 C CA . LEU A 1 120 ? -0.892 12.407 6.326 1.00 98.56 120 LEU A CA 1
ATOM 970 C C . LEU A 1 120 ? -0.876 13.325 5.101 1.00 98.56 120 LEU A C 1
ATOM 972 O O . LEU A 1 120 ? 0.124 14.007 4.881 1.00 98.56 120 LEU A O 1
ATOM 976 N N . GLU A 1 121 ? -1.976 13.394 4.345 1.00 98.12 121 GLU A N 1
ATOM 977 C CA . GLU A 1 121 ? -2.102 14.314 3.206 1.00 98.12 121 GLU A CA 1
ATOM 978 C C . GLU A 1 121 ? -1.837 15.756 3.640 1.00 98.12 121 GLU A C 1
ATOM 980 O O . GLU A 1 121 ? -0.986 16.447 3.074 1.00 98.12 121 GLU A O 1
ATOM 985 N N . LYS A 1 122 ? -2.515 16.180 4.713 1.00 98.25 122 LYS A N 1
ATOM 986 C CA . LYS A 1 122 ? -2.354 17.513 5.286 1.00 98.25 122 LYS A CA 1
ATOM 987 C C . LYS A 1 122 ? -0.897 17.791 5.664 1.00 98.25 122 LYS A C 1
ATOM 989 O O . LYS A 1 122 ? -0.369 18.833 5.288 1.00 98.25 122 LYS A O 1
ATOM 994 N N . ALA A 1 123 ? -0.229 16.859 6.344 1.00 98.56 123 ALA A N 1
ATOM 995 C CA . ALA A 1 123 ? 1.171 17.011 6.735 1.00 98.56 123 ALA A CA 1
ATOM 996 C C . ALA A 1 123 ? 2.116 17.142 5.527 1.00 98.56 123 ALA A C 1
ATOM 998 O O . ALA A 1 123 ? 3.079 17.908 5.579 1.00 98.56 123 ALA A O 1
ATOM 999 N N . ILE A 1 124 ? 1.839 16.434 4.426 1.00 98.19 124 ILE A N 1
ATOM 1000 C CA . ILE A 1 124 ? 2.613 16.551 3.182 1.00 98.19 124 ILE A CA 1
ATOM 1001 C C . ILE A 1 124 ? 2.421 17.934 2.553 1.00 98.19 124 ILE A C 1
ATOM 1003 O O . ILE A 1 124 ? 3.413 18.573 2.191 1.00 98.19 124 ILE A O 1
ATOM 1007 N N . VAL A 1 125 ? 1.175 18.408 2.455 1.00 97.88 125 VAL A N 1
ATOM 1008 C CA . VAL A 1 125 ? 0.837 19.736 1.910 1.00 97.88 125 VAL A CA 1
ATOM 1009 C C . VAL A 1 125 ? 1.460 20.854 2.749 1.00 97.88 125 VAL A C 1
ATOM 1011 O O . VAL A 1 125 ? 2.018 21.808 2.209 1.00 97.88 125 VAL A O 1
ATOM 1014 N N . GLU A 1 126 ? 1.426 20.713 4.074 1.00 98.31 126 GLU A N 1
ATOM 1015 C CA . GLU A 1 126 ? 2.017 21.659 5.028 1.00 98.31 126 GLU A CA 1
ATOM 1016 C C . GLU A 1 126 ? 3.547 21.538 5.133 1.00 98.31 126 GLU A C 1
ATOM 1018 O O . GLU A 1 126 ? 4.181 22.340 5.818 1.00 98.31 126 GLU A O 1
ATOM 1023 N N . LYS A 1 127 ? 4.154 20.572 4.428 1.00 98.00 127 LYS A N 1
ATOM 1024 C CA . LYS A 1 127 ? 5.595 20.272 4.450 1.00 98.00 127 LYS A CA 1
ATOM 1025 C C . LYS A 1 127 ? 6.139 19.952 5.849 1.00 98.00 127 LYS A C 1
ATOM 1027 O O . LYS A 1 127 ? 7.320 20.164 6.128 1.00 98.00 127 LYS A O 1
ATOM 1032 N N . ASP A 1 128 ? 5.314 19.377 6.716 1.00 98.31 128 ASP A N 1
ATOM 1033 C CA . ASP A 1 128 ? 5.720 18.973 8.059 1.00 98.31 128 ASP A CA 1
ATOM 1034 C C . ASP A 1 128 ? 6.206 17.518 8.068 1.00 98.31 128 ASP A C 1
ATOM 1036 O O . ASP A 1 128 ? 5.441 16.571 8.258 1.00 98.31 128 ASP A O 1
ATOM 1040 N N . LEU A 1 129 ? 7.517 17.330 7.898 1.00 97.69 129 LEU A N 1
ATOM 1041 C CA . LEU A 1 129 ? 8.133 16.001 7.900 1.00 97.69 129 LEU A CA 1
ATOM 1042 C C . LEU A 1 129 ? 7.923 15.237 9.215 1.00 97.69 129 LEU A C 1
ATOM 1044 O O . LEU A 1 129 ? 7.839 14.008 9.203 1.00 97.69 129 LEU A O 1
ATOM 1048 N N . THR A 1 130 ? 7.856 15.939 10.348 1.00 97.81 130 THR A N 1
ATOM 1049 C CA . THR A 1 130 ? 7.639 15.303 11.654 1.00 97.81 130 THR A CA 1
ATOM 1050 C C . THR A 1 130 ? 6.246 14.697 11.697 1.00 97.81 130 THR A C 1
ATOM 1052 O O . THR A 1 130 ? 6.084 13.535 12.076 1.00 97.81 130 THR A O 1
ATOM 1055 N N . GLN A 1 131 ? 5.252 15.452 11.233 1.00 98.19 131 GLN A N 1
ATOM 1056 C CA . GLN A 1 131 ? 3.882 14.973 11.151 1.00 98.19 131 GLN A CA 1
ATOM 1057 C C . GLN A 1 131 ? 3.717 13.886 10.093 1.00 98.19 131 GLN A C 1
ATOM 1059 O O . GLN A 1 131 ? 3.055 12.898 10.387 1.00 98.19 131 GLN A O 1
ATOM 1064 N N . VAL A 1 132 ? 4.379 13.972 8.935 1.00 98.50 132 VAL A N 1
ATOM 1065 C CA . VAL A 1 132 ? 4.376 12.885 7.937 1.00 98.50 132 VAL A CA 1
ATOM 1066 C C . VAL A 1 132 ? 4.847 11.570 8.563 1.00 98.50 132 VAL A C 1
ATOM 1068 O O . VAL A 1 132 ? 4.153 10.560 8.476 1.00 98.50 132 VAL A O 1
ATOM 1071 N N . LYS A 1 133 ? 5.989 11.584 9.263 1.00 98.06 133 LYS A N 1
ATOM 1072 C CA . LYS A 1 133 ? 6.517 10.398 9.959 1.00 98.06 133 LYS A CA 1
ATOM 1073 C C . LYS A 1 133 ? 5.546 9.880 11.024 1.00 98.06 133 LYS A C 1
ATOM 1075 O O . LYS A 1 133 ? 5.304 8.679 11.105 1.00 98.06 133 LYS A O 1
ATOM 1080 N N . SER A 1 134 ? 4.976 10.789 11.814 1.00 97.94 134 SER A N 1
ATOM 1081 C CA . SER A 1 134 ? 3.994 10.471 12.856 1.00 97.94 134 SER A CA 1
ATOM 1082 C C . SER A 1 134 ? 2.742 9.797 12.280 1.00 97.94 134 SER A C 1
ATOM 1084 O O . SER A 1 134 ? 2.311 8.765 12.792 1.00 97.94 134 SER A O 1
ATOM 1086 N N . GLN A 1 135 ? 2.196 10.318 11.175 1.00 98.38 135 GLN A N 1
ATOM 1087 C CA . GLN A 1 135 ? 0.995 9.756 10.556 1.00 98.38 135 GLN A CA 1
ATOM 1088 C C . GLN A 1 135 ? 1.254 8.415 9.864 1.00 98.38 135 GLN A C 1
ATOM 1090 O O . GLN A 1 135 ? 0.393 7.547 9.934 1.00 98.38 135 GLN A O 1
ATOM 1095 N N . ILE A 1 136 ? 2.440 8.187 9.284 1.00 98.50 136 ILE A N 1
ATOM 1096 C CA . ILE A 1 136 ? 2.815 6.859 8.763 1.00 98.50 136 ILE A CA 1
ATOM 1097 C C . ILE A 1 136 ? 2.817 5.812 9.889 1.00 98.50 136 ILE A C 1
ATOM 1099 O O . ILE A 1 136 ? 2.229 4.744 9.727 1.00 98.50 136 ILE A O 1
ATOM 1103 N N . ILE A 1 137 ? 3.425 6.118 11.046 1.00 98.19 137 ILE A N 1
ATOM 1104 C CA . ILE A 1 137 ? 3.396 5.215 12.214 1.00 98.19 137 ILE A CA 1
ATOM 1105 C C . ILE A 1 137 ? 1.956 4.997 12.673 1.00 98.19 137 ILE A C 1
ATOM 1107 O O . ILE A 1 137 ? 1.573 3.864 12.944 1.00 98.19 137 ILE A O 1
ATOM 1111 N N . ARG A 1 138 ? 1.159 6.069 12.756 1.00 98.19 138 ARG A N 1
ATOM 1112 C CA . ARG A 1 138 ? -0.236 5.997 13.193 1.00 98.19 138 ARG A CA 1
ATOM 1113 C C . ARG A 1 138 ? -1.064 5.085 12.291 1.00 98.19 138 ARG A C 1
ATOM 1115 O O . ARG A 1 138 ? -1.727 4.195 12.808 1.00 98.19 138 ARG A O 1
ATOM 1122 N N . ILE A 1 139 ? -0.985 5.265 10.972 1.00 98.62 139 ILE A N 1
ATOM 1123 C CA . ILE A 1 139 ? -1.663 4.415 9.983 1.00 98.62 139 ILE A CA 1
ATOM 1124 C C . ILE A 1 139 ? -1.268 2.954 10.199 1.00 98.62 139 ILE A C 1
ATOM 1126 O O . ILE A 1 139 ? -2.141 2.127 10.422 1.00 98.62 139 ILE A O 1
ATOM 1130 N N . LEU A 1 140 ? 0.034 2.650 10.248 1.00 98.25 140 LEU A N 1
ATOM 1131 C CA . LEU A 1 140 ? 0.514 1.284 10.476 1.00 98.25 140 LEU A CA 1
ATOM 1132 C C . LEU A 1 140 ? 0.026 0.708 11.812 1.00 98.25 140 LEU A C 1
ATOM 1134 O O . LEU A 1 140 ? -0.404 -0.440 11.856 1.00 98.25 140 LEU A O 1
ATOM 1138 N N . ALA A 1 141 ? 0.056 1.486 12.895 1.00 97.75 141 ALA A N 1
ATOM 1139 C CA . ALA A 1 141 ? -0.410 1.039 14.205 1.00 97.75 141 ALA A CA 1
ATOM 1140 C C . ALA A 1 141 ? -1.902 0.687 14.187 1.00 97.75 141 ALA A C 1
ATOM 1142 O O . ALA A 1 141 ? -2.280 -0.360 14.705 1.00 97.75 141 ALA A O 1
ATOM 1143 N N . HIS A 1 142 ? -2.735 1.519 13.558 1.00 97.81 142 HIS A N 1
ATOM 1144 C CA . HIS A 1 142 ? -4.162 1.237 13.392 1.00 97.81 142 HIS A CA 1
ATOM 1145 C C . HIS A 1 142 ? -4.397 0.037 12.476 1.00 97.81 142 HIS A C 1
ATOM 1147 O O . HIS A 1 142 ? -5.212 -0.812 12.815 1.00 97.81 142 HIS A O 1
ATOM 1153 N N . THR A 1 143 ? -3.633 -0.119 11.392 1.00 97.56 143 THR A N 1
ATOM 1154 C CA . THR A 1 143 ? -3.748 -1.291 10.515 1.00 97.56 143 THR A CA 1
ATOM 1155 C C . THR A 1 143 ? -3.373 -2.591 11.239 1.00 97.56 143 THR A C 1
ATOM 1157 O O . THR A 1 143 ? -4.132 -3.555 11.170 1.00 97.56 143 THR A O 1
ATOM 1160 N N . TYR A 1 144 ? -2.258 -2.629 11.976 1.00 96.12 144 TYR A N 1
ATOM 1161 C CA . TYR A 1 144 ? -1.805 -3.840 12.675 1.00 96.12 144 TYR A CA 1
ATOM 1162 C C . TYR A 1 144 ? -2.595 -4.152 13.950 1.00 96.12 144 TYR A C 1
ATOM 1164 O O . TYR A 1 144 ? -2.876 -5.316 14.222 1.00 96.12 144 TYR A O 1
ATOM 1172 N N . HIS A 1 145 ? -2.913 -3.141 14.761 1.00 94.94 145 HIS A N 1
ATOM 1173 C CA . HIS A 1 145 ? -3.483 -3.344 16.098 1.00 94.94 145 HIS A CA 1
ATOM 1174 C C . HIS A 1 145 ? -4.987 -3.083 16.186 1.00 94.94 145 HIS A C 1
ATOM 1176 O O . HIS A 1 145 ? -5.612 -3.499 17.158 1.00 94.94 145 HIS A O 1
ATOM 1182 N N . GLY A 1 146 ? -5.571 -2.405 15.197 1.00 95.06 146 GLY A N 1
ATOM 1183 C CA . GLY A 1 146 ? -7.012 -2.169 15.127 1.00 95.06 146 GLY A CA 1
ATOM 1184 C C . GLY A 1 146 ? -7.794 -3.309 14.475 1.00 95.06 146 GLY A C 1
ATOM 1185 O O . GLY A 1 146 ? -9.026 -3.277 14.511 1.00 95.06 146 GLY A O 1
ATOM 1186 N N . LEU A 1 147 ? -7.106 -4.296 13.877 1.00 95.31 147 LEU A N 1
ATOM 1187 C CA . LEU A 1 147 ? -7.748 -5.405 13.169 1.00 95.31 147 LEU A CA 1
ATOM 1188 C C . LEU A 1 147 ? -8.759 -6.107 14.095 1.00 95.31 147 LEU A C 1
ATOM 1190 O O . LEU A 1 147 ? -8.404 -6.422 15.234 1.00 95.31 147 LEU A O 1
ATOM 1194 N N . PRO A 1 148 ? -9.998 -6.367 13.639 1.00 94.50 148 PRO A N 1
ATOM 1195 C CA . PRO A 1 148 ? -10.999 -7.028 14.465 1.00 94.50 148 PRO A CA 1
ATOM 1196 C C . PRO A 1 148 ? -10.563 -8.395 15.004 1.00 94.50 148 PRO A C 1
ATOM 1198 O O . PRO A 1 148 ? -10.045 -9.222 14.257 1.00 94.50 148 PRO A O 1
ATOM 1201 N N . GLU A 1 149 ? -10.851 -8.684 16.280 1.00 90.75 149 GLU A N 1
ATOM 1202 C CA . GLU A 1 149 ? -10.441 -9.950 16.928 1.00 90.75 149 GLU A CA 1
ATOM 1203 C C . GLU A 1 149 ? -11.074 -11.196 16.294 1.00 90.75 149 GLU A C 1
ATOM 1205 O O . GLU A 1 149 ? -10.577 -12.311 16.461 1.00 90.75 149 GLU A O 1
ATOM 1210 N N . PHE A 1 150 ? -12.202 -11.034 15.594 1.00 91.69 150 PHE A N 1
ATOM 1211 C CA . PHE A 1 150 ? -12.869 -12.146 14.924 1.00 91.69 150 PHE A CA 1
ATOM 1212 C C . PHE A 1 150 ? -12.182 -12.559 13.618 1.00 91.69 150 PHE A C 1
ATOM 1214 O O . PHE A 1 150 ? -12.481 -13.657 13.140 1.00 91.69 150 PHE A O 1
ATOM 1221 N N . ALA A 1 151 ? -11.307 -11.714 13.055 1.00 93.06 151 ALA A N 1
ATOM 1222 C CA . ALA A 1 151 ? -10.601 -11.988 11.809 1.00 93.06 151 ALA A CA 1
ATOM 1223 C C . ALA A 1 151 ? -9.807 -13.296 11.932 1.00 93.06 151 ALA A C 1
ATOM 1225 O O . ALA A 1 151 ? -9.139 -13.542 12.940 1.00 93.06 151 ALA A O 1
ATOM 1226 N N . LYS A 1 152 ? -9.912 -14.164 10.922 1.00 92.12 152 LYS A N 1
ATOM 1227 C CA . LYS A 1 152 ? -9.288 -15.498 10.937 1.00 92.12 152 LYS A CA 1
ATOM 1228 C C . LYS A 1 152 ? -8.025 -15.606 10.089 1.00 92.12 152 LYS A C 1
ATOM 1230 O O . LYS A 1 152 ? -7.436 -16.681 10.033 1.00 92.12 152 LYS A O 1
ATOM 1235 N N . PHE A 1 153 ? -7.586 -14.506 9.486 1.00 93.69 153 PHE A N 1
ATOM 1236 C CA . PHE A 1 153 ? -6.292 -14.396 8.818 1.00 93.69 153 PHE A CA 1
ATOM 1237 C C . PHE A 1 153 ? -5.265 -13.716 9.721 1.00 93.69 153 PHE A C 1
ATOM 1239 O O . PHE A 1 153 ? -5.610 -12.983 10.651 1.00 93.69 153 PHE A O 1
ATOM 1246 N N . THR A 1 154 ? -3.985 -13.926 9.417 1.00 93.62 154 THR A N 1
ATOM 1247 C CA . THR A 1 154 ? -2.913 -13.111 9.982 1.00 93.62 154 THR A CA 1
ATOM 1248 C C . THR A 1 154 ? -2.443 -12.113 8.933 1.00 93.62 154 THR A C 1
ATOM 1250 O O . THR A 1 154 ? -2.262 -12.454 7.765 1.00 93.62 154 THR A O 1
ATOM 1253 N N . ILE A 1 155 ? -2.202 -10.869 9.353 1.00 95.62 155 ILE A N 1
ATOM 1254 C CA . ILE A 1 155 ? -1.636 -9.843 8.466 1.00 95.62 155 ILE A CA 1
ATOM 1255 C C . ILE A 1 155 ? -0.298 -10.310 7.886 1.00 95.62 155 ILE A C 1
ATOM 1257 O O . ILE A 1 155 ? 0.011 -10.011 6.739 1.00 95.62 155 ILE A O 1
ATOM 1261 N N . ARG A 1 156 ? 0.498 -11.053 8.665 1.00 95.00 156 ARG A N 1
ATOM 1262 C CA . ARG A 1 156 ? 1.812 -11.530 8.233 1.00 95.00 156 ARG A CA 1
ATOM 1263 C C . ARG A 1 156 ? 1.710 -12.483 7.044 1.00 95.00 156 ARG A C 1
ATOM 1265 O O . ARG A 1 156 ? 2.436 -12.286 6.072 1.00 95.00 156 ARG A O 1
ATOM 1272 N N . ASP A 1 157 ? 0.862 -13.503 7.130 1.00 95.50 157 ASP A N 1
ATOM 1273 C CA . ASP A 1 157 ? 0.764 -14.524 6.081 1.00 95.50 157 ASP A CA 1
ATOM 1274 C C . ASP A 1 157 ? 0.242 -13.905 4.777 1.00 95.50 157 ASP A C 1
ATOM 1276 O O . ASP A 1 157 ? 0.824 -14.112 3.708 1.00 95.50 157 ASP A O 1
ATOM 1280 N N . ASP A 1 158 ? -0.761 -13.030 4.880 1.00 97.19 158 ASP A N 1
ATOM 1281 C CA . ASP A 1 158 ? -1.292 -12.291 3.732 1.00 97.19 158 ASP A CA 1
ATOM 1282 C C . ASP A 1 158 ? -0.250 -11.335 3.141 1.00 97.19 158 ASP A C 1
ATOM 1284 O O . ASP A 1 158 ? -0.061 -11.296 1.925 1.00 97.19 158 ASP A O 1
ATOM 1288 N N . LEU A 1 159 ? 0.509 -10.620 3.979 1.00 97.38 159 LEU A N 1
ATOM 1289 C CA . LEU A 1 159 ? 1.573 -9.728 3.516 1.00 97.38 159 LEU A CA 1
ATOM 1290 C C . LEU A 1 159 ? 2.691 -10.495 2.790 1.00 97.38 159 LEU A C 1
ATOM 1292 O O . LEU A 1 159 ? 3.259 -9.981 1.821 1.00 97.38 159 LEU A O 1
ATOM 1296 N N . VAL A 1 160 ? 3.004 -11.725 3.210 1.00 97.12 160 VAL A N 1
ATOM 1297 C CA . VAL A 1 160 ? 3.940 -12.607 2.493 1.00 97.12 160 VAL A CA 1
ATOM 1298 C C . VAL A 1 160 ? 3.376 -12.993 1.125 1.00 97.12 160 VAL A C 1
ATOM 1300 O O . VAL A 1 160 ? 4.099 -12.885 0.132 1.00 97.12 160 VAL A O 1
ATOM 1303 N N . ALA A 1 161 ? 2.101 -13.383 1.039 1.00 96.94 161 ALA A N 1
ATOM 1304 C CA . ALA A 1 161 ? 1.449 -13.724 -0.229 1.00 96.94 161 ALA A CA 1
ATOM 1305 C C . ALA A 1 161 ? 1.413 -12.530 -1.203 1.00 96.94 161 ALA A C 1
ATOM 1307 O O . ALA A 1 161 ? 1.749 -12.668 -2.385 1.00 96.94 161 ALA A O 1
ATOM 1308 N N . ILE A 1 162 ? 1.094 -11.339 -0.697 1.00 96.81 162 ILE A N 1
ATOM 1309 C CA . ILE A 1 162 ? 1.075 -10.079 -1.455 1.00 96.81 162 ILE A CA 1
ATOM 1310 C C . ILE A 1 162 ? 2.481 -9.702 -1.920 1.00 96.81 162 ILE A C 1
ATOM 1312 O O . ILE A 1 162 ? 2.685 -9.337 -3.083 1.00 96.81 162 ILE A O 1
ATOM 1316 N N . THR A 1 163 ? 3.485 -9.861 -1.056 1.00 96.44 163 THR A N 1
ATOM 1317 C CA . THR A 1 163 ? 4.886 -9.620 -1.423 1.00 96.44 163 THR A CA 1
ATOM 1318 C C . THR A 1 163 ? 5.348 -10.604 -2.494 1.00 96.44 163 THR A C 1
ATOM 1320 O O . THR A 1 163 ? 5.980 -10.191 -3.464 1.00 96.44 163 THR A O 1
ATOM 1323 N N . ALA A 1 164 ? 4.995 -11.886 -2.386 1.00 95.88 164 ALA A N 1
ATOM 1324 C CA . ALA A 1 164 ? 5.320 -12.896 -3.391 1.00 95.88 164 ALA A CA 1
ATOM 1325 C C . ALA A 1 164 ? 4.683 -12.570 -4.753 1.00 95.88 164 ALA A C 1
ATOM 1327 O O . ALA A 1 164 ? 5.370 -12.572 -5.779 1.00 95.88 164 ALA A O 1
ATOM 1328 N N . SER A 1 165 ? 3.400 -12.198 -4.760 1.00 95.50 165 SER A N 1
ATOM 1329 C CA . SER A 1 165 ? 2.698 -11.691 -5.946 1.00 95.50 165 SER A CA 1
ATOM 1330 C C . SER A 1 165 ? 3.400 -10.466 -6.538 1.00 95.50 165 SER A C 1
ATOM 1332 O O . SER A 1 165 ? 3.646 -10.403 -7.746 1.00 95.50 165 SER A O 1
ATOM 1334 N N . SER A 1 166 ? 3.796 -9.512 -5.698 1.00 94.56 166 SER A N 1
ATOM 1335 C CA . SER A 1 166 ? 4.508 -8.301 -6.103 1.00 94.56 166 SER A CA 1
ATOM 1336 C C . SER A 1 166 ? 5.885 -8.594 -6.707 1.00 94.56 166 SER A C 1
ATOM 1338 O O . SER A 1 166 ? 6.214 -8.037 -7.754 1.00 94.56 166 SER A O 1
ATOM 1340 N N . LEU A 1 167 ? 6.660 -9.513 -6.128 1.00 94.44 167 LEU A N 1
ATOM 1341 C CA . LEU A 1 167 ? 7.941 -9.960 -6.685 1.00 94.44 167 LEU A CA 1
ATOM 1342 C C . LEU A 1 167 ? 7.757 -10.723 -8.005 1.00 94.44 167 LEU A C 1
ATOM 1344 O O . LEU A 1 167 ? 8.602 -10.612 -8.888 1.00 94.44 167 LEU A O 1
ATOM 1348 N N . SER A 1 168 ? 6.632 -11.421 -8.201 1.00 94.56 168 SER A N 1
ATOM 1349 C CA . SER A 1 168 ? 6.321 -12.092 -9.475 1.00 94.56 168 SER A CA 1
ATOM 1350 C C . SER A 1 168 ? 6.055 -11.122 -10.639 1.00 94.56 168 SER A C 1
ATOM 1352 O O . SER A 1 168 ? 5.961 -11.545 -11.791 1.00 94.56 168 SER A O 1
ATOM 1354 N N . LYS A 1 169 ? 5.959 -9.808 -10.368 1.00 94.88 169 LYS A N 1
ATOM 1355 C CA . LYS A 1 169 ? 5.951 -8.760 -11.405 1.00 94.88 169 LYS A CA 1
ATOM 1356 C C . LYS A 1 169 ? 7.337 -8.556 -12.037 1.00 94.88 169 LYS A C 1
ATOM 1358 O O . LYS A 1 169 ? 7.424 -7.935 -13.095 1.00 94.88 169 LYS A O 1
ATOM 1363 N N . ILE A 1 170 ? 8.410 -9.048 -11.412 1.00 94.94 170 ILE A N 1
ATOM 1364 C CA . ILE A 1 170 ? 9.770 -8.981 -11.951 1.00 94.94 170 ILE A CA 1
ATOM 1365 C C . ILE A 1 170 ? 9.946 -10.066 -13.014 1.00 94.94 170 ILE A C 1
ATOM 1367 O O . ILE A 1 170 ? 9.811 -11.258 -12.748 1.00 94.94 170 ILE A O 1
ATOM 1371 N N . CYS A 1 171 ? 10.266 -9.640 -14.232 1.00 95.06 171 CYS A N 1
ATOM 1372 C CA . CYS A 1 171 ? 10.576 -10.516 -15.352 1.00 95.06 171 CYS A CA 1
ATOM 1373 C C . CYS A 1 171 ? 11.949 -11.169 -15.105 1.00 95.06 171 CYS A C 1
ATOM 1375 O O . CYS A 1 171 ? 12.933 -10.435 -14.962 1.00 95.06 171 CYS A O 1
ATOM 1377 N N . PRO A 1 172 ? 12.059 -12.509 -15.083 1.0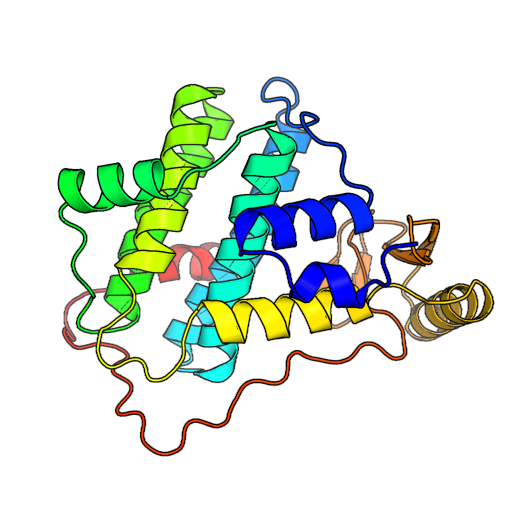0 93.94 172 PRO A N 1
ATOM 1378 C CA . PRO A 1 172 ? 13.326 -13.181 -14.780 1.00 93.94 172 PRO A CA 1
ATOM 1379 C C . PRO A 1 172 ? 14.415 -12.951 -15.835 1.00 93.94 172 PRO A C 1
ATOM 1381 O O . PRO A 1 172 ? 15.604 -12.927 -15.519 1.00 93.94 172 PRO A O 1
ATOM 1384 N N . THR A 1 173 ? 14.014 -12.793 -17.099 1.00 96.12 173 THR A N 1
ATOM 1385 C CA . THR A 1 173 ? 14.915 -12.669 -18.250 1.00 96.12 173 THR A CA 1
ATOM 1386 C C . THR A 1 173 ? 14.582 -11.444 -19.102 1.00 96.12 173 THR A C 1
ATOM 1388 O O . THR A 1 173 ? 13.511 -10.848 -18.969 1.00 96.12 173 THR A O 1
ATOM 1391 N N . ILE A 1 174 ? 15.507 -11.062 -19.988 1.00 96.88 174 ILE A N 1
ATOM 1392 C CA . ILE A 1 174 ? 15.252 -10.002 -20.972 1.00 96.88 174 ILE A CA 1
ATOM 1393 C C . ILE A 1 174 ? 14.172 -10.427 -21.975 1.00 96.88 174 ILE A C 1
ATOM 1395 O O . ILE A 1 174 ? 13.268 -9.640 -22.233 1.00 96.88 174 ILE A O 1
ATOM 1399 N N . ASP A 1 175 ? 14.191 -11.682 -22.435 1.00 97.69 175 ASP A N 1
ATOM 1400 C CA . ASP A 1 175 ? 13.184 -12.247 -23.342 1.00 97.69 175 ASP A CA 1
ATOM 1401 C C . ASP A 1 175 ? 11.774 -12.155 -22.733 1.00 97.69 175 ASP A C 1
ATOM 1403 O O . ASP A 1 175 ? 10.801 -11.802 -23.400 1.00 97.69 175 ASP A O 1
ATOM 1407 N N . ASP A 1 176 ? 11.656 -12.419 -21.428 1.00 97.19 176 ASP A N 1
ATOM 1408 C CA . ASP A 1 176 ? 10.408 -12.266 -20.680 1.00 97.19 176 ASP A CA 1
ATOM 1409 C C . ASP A 1 176 ? 9.940 -10.804 -20.600 1.00 97.19 176 ASP A C 1
ATOM 1411 O O . ASP A 1 176 ? 8.734 -10.524 -20.659 1.00 97.19 176 ASP A O 1
ATOM 1415 N N . ALA A 1 177 ? 10.879 -9.863 -20.483 1.00 97.25 177 ALA A N 1
ATOM 1416 C CA . ALA A 1 177 ? 10.584 -8.437 -20.459 1.00 97.25 177 ALA A CA 1
ATOM 1417 C C . ALA A 1 177 ? 10.128 -7.929 -21.835 1.00 97.25 177 ALA A C 1
ATOM 1419 O O . ALA A 1 177 ? 9.103 -7.252 -21.931 1.00 97.25 177 ALA A O 1
ATOM 1420 N N . GLU A 1 178 ? 10.830 -8.315 -22.902 1.00 97.88 178 GLU A N 1
ATOM 1421 C CA . GLU A 1 178 ? 10.468 -8.014 -24.291 1.00 97.88 178 GLU A CA 1
ATOM 1422 C C . GLU A 1 178 ? 9.087 -8.581 -24.631 1.00 97.88 178 GLU A C 1
ATOM 1424 O O . GLU A 1 178 ? 8.206 -7.852 -25.094 1.00 97.88 178 GLU A O 1
ATOM 1429 N N . LYS A 1 179 ? 8.835 -9.845 -24.276 1.00 97.81 179 LYS A N 1
ATOM 1430 C CA . LYS A 1 179 ? 7.522 -10.477 -24.440 1.00 97.81 179 LYS A CA 1
ATOM 1431 C C . LYS A 1 179 ? 6.424 -9.750 -23.664 1.00 97.81 179 LYS A C 1
ATOM 1433 O O . LYS A 1 179 ? 5.312 -9.611 -24.171 1.00 97.81 179 LYS A O 1
ATOM 1438 N N . SER A 1 180 ? 6.705 -9.266 -22.454 1.00 97.31 180 SER A N 1
ATOM 1439 C CA . SER A 1 180 ? 5.735 -8.471 -21.688 1.00 97.31 180 SER A CA 1
ATOM 1440 C C . SER A 1 180 ? 5.402 -7.156 -22.387 1.00 97.31 180 SER A C 1
ATOM 1442 O O . SER A 1 180 ? 4.223 -6.820 -22.506 1.00 97.31 180 SER A O 1
ATOM 1444 N N . VAL A 1 181 ? 6.410 -6.447 -22.909 1.00 97.56 181 VAL A N 1
ATOM 1445 C CA . VAL A 1 181 ? 6.199 -5.228 -23.704 1.00 97.56 181 VAL A CA 1
ATOM 1446 C C . VAL A 1 181 ? 5.341 -5.520 -24.934 1.00 97.56 181 VAL A C 1
ATOM 1448 O O . VAL A 1 181 ? 4.391 -4.787 -25.198 1.00 97.56 181 VAL A O 1
ATOM 1451 N N . GLU A 1 182 ? 5.596 -6.615 -25.653 1.00 97.50 182 GLU A N 1
ATOM 1452 C CA . GLU A 1 182 ? 4.760 -7.011 -26.792 1.00 97.50 182 GLU A CA 1
ATOM 1453 C C . GLU A 1 182 ? 3.309 -7.311 -26.395 1.00 97.50 182 GLU A C 1
ATOM 1455 O O . GLU A 1 182 ? 2.378 -6.953 -27.120 1.00 97.50 182 GLU A O 1
ATOM 1460 N N . VAL A 1 183 ? 3.095 -7.986 -25.259 1.00 97.00 183 VAL A N 1
ATOM 1461 C CA . VAL A 1 183 ? 1.752 -8.293 -24.744 1.00 97.00 183 VAL A CA 1
ATOM 1462 C C . VAL A 1 183 ? 0.984 -7.009 -24.426 1.00 97.00 183 VAL A C 1
ATOM 1464 O O . VAL A 1 183 ? -0.201 -6.925 -24.755 1.00 97.00 183 VAL A O 1
ATOM 1467 N N . TYR A 1 184 ? 1.636 -6.005 -23.836 1.00 97.06 184 TYR A N 1
ATOM 1468 C CA . TYR A 1 184 ? 1.031 -4.692 -23.601 1.00 97.06 184 TYR A CA 1
ATOM 1469 C C . TYR A 1 184 ? 0.780 -3.928 -24.905 1.00 97.06 184 TYR A C 1
ATOM 1471 O O . TYR A 1 184 ? -0.328 -3.426 -25.109 1.00 97.06 184 TYR A O 1
ATOM 1479 N N . ALA A 1 185 ? 1.744 -3.921 -25.828 1.00 97.00 185 ALA A N 1
ATOM 1480 C CA . ALA A 1 185 ? 1.617 -3.249 -27.119 1.00 97.00 185 ALA A CA 1
ATOM 1481 C C . ALA A 1 185 ? 0.443 -3.803 -27.947 1.00 97.00 185 ALA A C 1
ATOM 1483 O O . ALA A 1 185 ? -0.339 -3.034 -28.505 1.00 97.00 185 ALA A O 1
ATOM 1484 N N . LYS A 1 186 ? 0.239 -5.131 -27.954 1.00 97.06 186 LYS A N 1
ATOM 1485 C CA . LYS A 1 186 ? -0.918 -5.790 -28.599 1.00 97.06 186 LYS A CA 1
ATOM 1486 C C . LYS A 1 186 ? -2.267 -5.354 -28.020 1.00 97.06 186 LYS A C 1
ATOM 1488 O O . LYS A 1 186 ? -3.282 -5.459 -28.701 1.00 97.06 186 LYS A O 1
ATOM 1493 N N . LYS A 1 187 ? -2.281 -4.870 -26.777 1.00 96.06 187 LYS A N 1
ATOM 1494 C CA . LYS A 1 187 ? -3.464 -4.336 -26.090 1.00 96.06 187 LYS A CA 1
ATOM 1495 C C . LYS A 1 187 ? -3.538 -2.802 -26.140 1.00 96.06 187 LYS A C 1
ATOM 1497 O O . LYS A 1 187 ? -4.365 -2.219 -25.448 1.00 96.06 187 LYS A O 1
ATOM 1502 N N . GLY A 1 188 ? -2.684 -2.153 -26.934 1.00 95.25 188 GLY A N 1
ATOM 1503 C CA . GLY A 1 188 ? -2.671 -0.699 -27.102 1.00 95.25 188 GLY A CA 1
ATOM 1504 C C . GLY A 1 188 ? -2.012 0.075 -25.957 1.00 95.25 188 GLY A C 1
ATOM 1505 O O . GLY A 1 188 ? -2.260 1.268 -25.832 1.00 95.25 188 GLY A O 1
ATOM 1506 N N . CYS A 1 189 ? -1.191 -0.575 -25.128 1.00 96.88 189 CYS A N 1
ATOM 1507 C CA . CYS A 1 189 ? -0.463 0.073 -24.038 1.00 96.88 189 CYS A CA 1
ATOM 1508 C C . CYS A 1 189 ? 1.021 0.200 -24.378 1.00 96.88 189 CYS A C 1
ATOM 1510 O O . CYS A 1 189 ? 1.705 -0.797 -24.608 1.00 96.88 189 CYS A O 1
ATOM 1512 N N . GLU A 1 190 ? 1.537 1.426 -24.373 1.00 97.50 190 GLU A N 1
ATOM 1513 C CA . GLU A 1 190 ? 2.957 1.689 -24.599 1.00 97.50 190 GLU A CA 1
ATOM 1514 C C . GLU A 1 190 ? 3.744 1.520 -23.299 1.00 97.50 190 GLU A C 1
ATOM 1516 O O . GLU A 1 190 ? 3.503 2.223 -22.315 1.00 97.50 190 GLU A O 1
ATOM 1521 N N . THR A 1 191 ? 4.708 0.602 -23.302 1.00 97.75 191 THR A N 1
ATOM 1522 C CA . THR A 1 191 ? 5.503 0.254 -22.119 1.00 97.75 191 THR A CA 1
ATOM 1523 C C . THR A 1 191 ? 6.988 0.171 -22.437 1.00 97.75 191 THR A C 1
ATOM 1525 O O . THR A 1 191 ? 7.375 -0.044 -23.585 1.00 97.75 191 THR A O 1
ATOM 1528 N N . TYR A 1 192 ? 7.818 0.277 -21.408 1.00 96.56 192 TYR A N 1
ATOM 1529 C CA . TYR A 1 192 ? 9.254 0.017 -21.468 1.00 96.56 192 TYR A CA 1
ATOM 1530 C C . TYR A 1 192 ? 9.677 -0.818 -20.255 1.00 96.56 192 TYR A C 1
ATOM 1532 O O . TYR A 1 192 ? 8.896 -0.986 -19.319 1.00 96.56 192 TYR A O 1
ATOM 1540 N N . PHE A 1 193 ? 10.905 -1.338 -20.244 1.00 96.38 193 PHE A N 1
ATOM 1541 C CA . PHE A 1 193 ? 11.429 -2.068 -19.091 1.00 96.38 193 PHE A CA 1
ATOM 1542 C C . PHE A 1 193 ? 12.765 -1.516 -18.593 1.00 96.38 193 PHE A C 1
ATOM 1544 O O . PHE A 1 193 ? 13.536 -0.923 -19.349 1.00 96.38 193 PHE A O 1
ATOM 1551 N N . LYS A 1 194 ? 13.042 -1.711 -17.302 1.00 94.88 194 LYS A N 1
ATOM 1552 C CA . LYS A 1 194 ? 14.320 -1.383 -16.650 1.00 94.88 194 LYS A CA 1
ATOM 1553 C C . LYS A 1 194 ? 14.875 -2.613 -15.952 1.00 94.88 194 LYS A C 1
ATOM 1555 O O . LYS A 1 194 ? 14.113 -3.430 -15.448 1.00 94.88 194 LYS A O 1
ATOM 1560 N N . LYS A 1 195 ? 16.201 -2.720 -15.904 1.00 94.19 195 LYS A N 1
ATOM 1561 C CA . LYS A 1 195 ? 16.890 -3.762 -15.142 1.00 94.19 195 LYS A CA 1
ATOM 1562 C C . LYS A 1 195 ? 16.755 -3.494 -13.638 1.00 94.19 195 LYS A C 1
ATOM 1564 O O . LYS A 1 195 ? 16.944 -2.358 -13.208 1.00 94.19 195 LYS A O 1
ATOM 1569 N N . THR A 1 196 ? 16.459 -4.537 -12.874 1.00 91.88 196 THR A N 1
ATOM 1570 C CA . THR A 1 196 ? 16.426 -4.549 -11.405 1.00 91.88 196 THR A CA 1
ATOM 1571 C C . THR A 1 196 ? 17.596 -5.378 -10.865 1.00 91.88 196 THR A C 1
ATOM 1573 O O . THR A 1 196 ? 18.468 -5.803 -11.631 1.00 91.88 196 THR A O 1
ATOM 1576 N N . ASN A 1 197 ? 17.652 -5.614 -9.551 1.00 89.50 197 ASN A N 1
ATOM 1577 C CA . ASN A 1 197 ? 18.714 -6.443 -8.976 1.00 89.50 197 ASN A CA 1
ATOM 1578 C C . ASN A 1 197 ? 18.589 -7.911 -9.407 1.00 89.50 197 ASN A C 1
ATOM 1580 O O . ASN A 1 197 ? 19.610 -8.573 -9.594 1.00 89.50 197 ASN A O 1
ATOM 1584 N N . ASN A 1 198 ? 17.360 -8.403 -9.602 1.00 90.94 198 ASN A N 1
ATOM 1585 C CA . ASN A 1 198 ? 17.087 -9.813 -9.878 1.00 90.94 198 ASN A CA 1
ATOM 1586 C C . ASN A 1 198 ? 16.313 -10.067 -11.186 1.00 90.94 198 ASN A C 1
ATOM 1588 O O . ASN A 1 198 ? 15.856 -11.187 -11.410 1.00 90.94 198 ASN A O 1
ATOM 1592 N N . GLY A 1 199 ? 16.174 -9.069 -12.063 1.00 94.19 199 GLY A N 1
ATOM 1593 C CA . GLY A 1 199 ? 15.487 -9.234 -13.343 1.00 94.19 199 GLY A CA 1
ATOM 1594 C C . GLY A 1 199 ? 15.184 -7.913 -14.044 1.00 94.19 199 GLY A C 1
ATOM 1595 O O . GLY A 1 199 ? 16.049 -7.038 -14.155 1.00 94.19 199 GLY A O 1
ATOM 1596 N N . TYR A 1 200 ? 13.957 -7.786 -14.547 1.00 95.44 200 TYR A N 1
ATOM 1597 C CA . TYR A 1 200 ? 13.473 -6.597 -15.242 1.00 95.44 200 TYR A CA 1
ATOM 1598 C C . TYR A 1 200 ? 12.055 -6.222 -14.809 1.00 95.44 200 TYR A C 1
ATOM 1600 O O . TYR A 1 200 ? 11.186 -7.071 -14.640 1.00 95.44 200 TYR A O 1
ATOM 1608 N N . ALA A 1 201 ? 11.806 -4.928 -14.677 1.00 94.75 201 ALA A N 1
ATOM 1609 C CA . ALA A 1 201 ? 10.520 -4.365 -14.294 1.00 94.75 201 ALA A CA 1
ATOM 1610 C C . ALA A 1 201 ? 9.880 -3.642 -15.487 1.00 94.75 201 ALA A C 1
ATOM 1612 O O . ALA A 1 201 ? 10.570 -2.892 -16.181 1.00 94.75 201 ALA A O 1
ATOM 1613 N N . ILE A 1 202 ? 8.579 -3.856 -15.716 1.00 96.25 202 ILE A N 1
ATOM 1614 C CA . ILE A 1 202 ? 7.810 -3.230 -16.803 1.00 96.25 202 ILE A CA 1
ATOM 1615 C C . ILE A 1 202 ? 7.137 -1.956 -16.302 1.00 96.25 202 ILE A C 1
ATOM 1617 O O . ILE A 1 202 ? 6.519 -1.952 -15.241 1.00 96.25 202 ILE A O 1
ATOM 1621 N N . PHE A 1 203 ? 7.205 -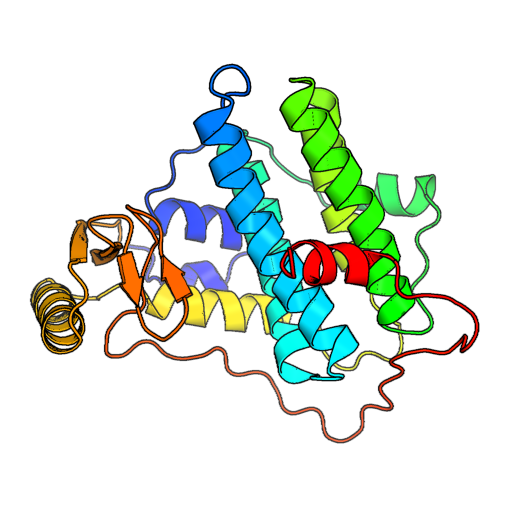0.887 -17.086 1.00 95.12 203 PHE A N 1
ATOM 1622 C CA . PHE A 1 203 ? 6.639 0.411 -16.749 1.00 95.12 203 PHE A CA 1
ATOM 1623 C C . PHE A 1 203 ? 5.805 0.975 -17.893 1.00 95.12 203 PHE A C 1
ATOM 1625 O O . PHE A 1 203 ? 6.129 0.796 -19.069 1.00 95.12 203 PHE A O 1
ATOM 1632 N N . SER A 1 204 ? 4.753 1.711 -17.543 1.00 95.62 204 SER A N 1
ATOM 1633 C CA . SER A 1 204 ? 4.006 2.535 -18.492 1.00 95.62 204 SER A CA 1
ATOM 1634 C C . SER A 1 204 ? 4.884 3.671 -19.032 1.00 95.62 204 SER A C 1
ATOM 1636 O O . SER A 1 204 ? 5.477 4.425 -18.261 1.00 95.62 204 SER A O 1
ATOM 1638 N N . SER A 1 205 ? 4.956 3.841 -20.353 1.00 96.12 205 SER A N 1
ATOM 1639 C CA . SER A 1 205 ? 5.809 4.866 -20.983 1.00 96.12 205 SER A CA 1
ATOM 1640 C C . SER A 1 205 ? 5.269 6.291 -20.844 1.00 96.12 205 SER A C 1
ATOM 1642 O O . SER A 1 205 ? 6.027 7.260 -20.942 1.00 96.12 205 SER A O 1
ATOM 1644 N N . LYS A 1 206 ? 3.959 6.430 -20.635 1.00 93.81 206 LYS A N 1
ATOM 1645 C CA . LYS A 1 206 ? 3.243 7.706 -20.557 1.00 93.81 206 LYS A CA 1
ATOM 1646 C C . LYS A 1 206 ? 1.961 7.556 -19.748 1.00 93.81 206 LYS A C 1
ATOM 1648 O O . LYS A 1 206 ? 1.543 6.442 -19.447 1.00 93.81 206 LYS A O 1
ATOM 1653 N N . GLU A 1 207 ? 1.335 8.678 -19.417 1.00 93.81 207 GLU A N 1
ATOM 1654 C CA . GLU A 1 207 ? -0.053 8.632 -18.974 1.00 93.81 207 GLU A CA 1
ATOM 1655 C C . GLU A 1 207 ? -0.932 8.155 -20.136 1.00 93.81 207 GLU A C 1
ATOM 1657 O O . GLU A 1 207 ? -0.820 8.670 -21.252 1.00 93.81 207 GLU A O 1
ATOM 1662 N N . GLN A 1 208 ? -1.739 7.123 -19.907 1.00 95.62 208 GLN A N 1
ATOM 1663 C CA . GLN A 1 208 ? -2.579 6.518 -20.940 1.00 95.62 208 GLN A CA 1
ATOM 1664 C C . GLN A 1 208 ? -3.765 5.777 -20.328 1.00 95.62 208 GLN A C 1
ATOM 1666 O O . GLN A 1 208 ? -3.708 5.326 -19.187 1.00 95.62 208 GLN A O 1
ATOM 1671 N N . PHE A 1 209 ? -4.842 5.638 -21.099 1.00 93.50 209 PHE A N 1
ATOM 1672 C CA . PHE A 1 209 ? -5.996 4.837 -20.705 1.00 93.50 209 PHE A CA 1
ATOM 1673 C C . PHE A 1 209 ? -5.766 3.371 -21.078 1.00 93.50 209 PHE A C 1
ATOM 1675 O O . PHE A 1 209 ? -5.506 3.059 -22.240 1.00 93.50 209 PHE A O 1
ATOM 1682 N N . PHE A 1 210 ? -5.863 2.471 -20.105 1.00 92.62 210 PHE A N 1
ATOM 1683 C CA . PHE A 1 210 ? -5.636 1.044 -20.286 1.00 92.62 210 PHE A CA 1
ATOM 1684 C C . PHE A 1 210 ? -6.532 0.232 -19.345 1.00 92.62 210 PHE A C 1
ATOM 1686 O O . PHE A 1 210 ? -6.630 0.540 -18.164 1.00 92.62 210 PHE A O 1
ATOM 1693 N N . ASN A 1 211 ? -7.189 -0.816 -19.857 1.00 89.00 211 ASN A N 1
ATOM 1694 C CA . ASN A 1 211 ? -8.064 -1.705 -19.072 1.00 89.00 211 ASN A CA 1
ATOM 1695 C C . ASN A 1 211 ? -9.134 -0.991 -18.215 1.00 89.00 211 ASN A C 1
ATOM 1697 O O . ASN A 1 211 ? -9.487 -1.463 -17.139 1.00 89.00 211 ASN A O 1
ATOM 1701 N N . GLY A 1 212 ? -9.688 0.122 -18.700 1.00 86.25 212 GLY A N 1
ATOM 1702 C CA . GLY A 1 212 ? -10.753 0.840 -17.992 1.00 86.25 212 GLY A CA 1
ATOM 1703 C C . GLY A 1 212 ? -10.264 1.886 -16.987 1.00 86.25 212 GLY A C 1
ATOM 1704 O O . GLY A 1 212 ? -11.096 2.564 -16.391 1.00 86.25 212 GLY A O 1
ATOM 1705 N N . GLU A 1 213 ? -8.950 2.063 -16.823 1.00 86.56 213 GLU A N 1
ATOM 1706 C CA . GLU A 1 213 ? -8.360 3.068 -15.936 1.00 86.56 213 GLU A CA 1
ATOM 1707 C C . GLU A 1 213 ? -7.318 3.943 -16.651 1.00 86.56 213 GLU A C 1
ATOM 1709 O O . GLU A 1 213 ? -6.680 3.532 -17.621 1.00 86.56 213 GLU A O 1
ATOM 1714 N N . THR A 1 214 ? -7.114 5.164 -16.154 1.00 87.19 214 THR A N 1
ATOM 1715 C CA . THR A 1 214 ? -5.955 5.982 -16.534 1.00 87.19 214 THR A CA 1
ATOM 1716 C C . THR A 1 214 ? -4.757 5.546 -15.700 1.00 87.19 214 THR A C 1
ATOM 1718 O O . THR A 1 214 ? -4.754 5.703 -14.480 1.00 87.19 214 THR A O 1
ATOM 1721 N N . ILE A 1 215 ? -3.723 5.027 -16.357 1.00 88.69 215 ILE A N 1
ATOM 1722 C CA . ILE A 1 215 ? -2.446 4.693 -15.728 1.00 88.69 215 ILE A CA 1
ATOM 1723 C C . ILE A 1 215 ? -1.448 5.826 -15.952 1.00 88.69 215 ILE A C 1
ATOM 1725 O O . ILE A 1 215 ? -1.363 6.372 -17.050 1.00 88.69 215 ILE A O 1
ATOM 1729 N N . SER A 1 216 ? -0.679 6.184 -14.924 1.00 86.50 216 SER A N 1
ATOM 1730 C CA . SER A 1 216 ? 0.337 7.233 -15.021 1.00 86.50 216 SER A CA 1
ATOM 1731 C C . SER A 1 216 ? 1.571 6.767 -15.798 1.00 86.50 216 SER A C 1
ATOM 1733 O O . SER A 1 216 ? 1.846 5.570 -15.943 1.00 86.50 216 SER A O 1
ATOM 1735 N N . LYS A 1 217 ? 2.364 7.735 -16.266 1.00 88.88 217 LYS A N 1
ATOM 1736 C CA . LYS A 1 217 ? 3.739 7.465 -16.693 1.00 88.88 217 LYS A CA 1
ATOM 1737 C C . LYS A 1 217 ? 4.518 6.840 -15.533 1.00 88.88 217 LYS A C 1
ATOM 1739 O O . LYS A 1 217 ? 4.356 7.248 -14.388 1.00 88.88 217 LYS A O 1
ATOM 1744 N N . ASP A 1 218 ? 5.367 5.870 -15.849 1.00 89.19 218 ASP A N 1
ATOM 1745 C CA . ASP A 1 218 ? 6.201 5.141 -14.896 1.00 89.19 218 ASP A CA 1
ATOM 1746 C C . ASP A 1 218 ? 5.401 4.306 -13.869 1.00 89.19 218 ASP A C 1
ATOM 1748 O O . ASP A 1 218 ? 5.987 3.804 -12.909 1.00 89.19 218 ASP A O 1
ATOM 1752 N N . LYS A 1 219 ? 4.086 4.074 -14.083 1.00 87.81 219 LYS A N 1
ATOM 1753 C CA . LYS A 1 219 ? 3.326 3.053 -13.333 1.00 87.81 219 LYS A CA 1
ATOM 1754 C C . LYS A 1 219 ? 4.003 1.701 -13.545 1.00 87.81 219 LYS A C 1
ATOM 1756 O O . LYS A 1 219 ? 4.221 1.303 -14.689 1.00 87.81 219 LYS A O 1
ATOM 1761 N N . PHE A 1 220 ? 4.334 1.015 -12.454 1.00 90.69 220 PHE A N 1
ATOM 1762 C CA . PHE A 1 220 ? 4.889 -0.336 -12.488 1.00 90.69 220 PHE A CA 1
ATOM 1763 C C . PHE A 1 220 ? 3.792 -1.338 -12.870 1.00 90.69 220 PHE A C 1
ATOM 1765 O O . PHE A 1 220 ? 2.698 -1.319 -12.304 1.00 90.69 220 PHE A O 1
ATOM 1772 N N . LEU A 1 221 ? 4.068 -2.182 -13.860 1.00 93.00 221 LEU A N 1
ATOM 1773 C CA . LEU A 1 221 ? 3.096 -3.059 -14.505 1.00 93.00 221 LEU A CA 1
ATOM 1774 C C . LEU A 1 221 ? 3.423 -4.537 -14.276 1.00 93.00 221 LEU A C 1
ATOM 1776 O O . LEU A 1 221 ? 4.537 -4.911 -13.915 1.00 93.00 221 LEU A O 1
ATOM 1780 N N . LYS A 1 222 ? 2.415 -5.388 -14.475 1.00 94.56 222 LYS A N 1
ATOM 1781 C CA . LYS A 1 222 ? 2.502 -6.828 -14.227 1.00 94.56 222 LYS A CA 1
ATOM 1782 C C . LYS A 1 222 ? 3.297 -7.517 -15.342 1.00 94.56 222 LYS A C 1
ATOM 1784 O O . LYS A 1 222 ? 3.091 -7.251 -16.523 1.00 94.56 222 LYS A O 1
ATOM 1789 N N . PHE A 1 223 ? 4.164 -8.447 -14.956 1.00 93.25 223 PHE A N 1
ATOM 1790 C CA . PHE A 1 223 ? 4.771 -9.423 -15.862 1.00 93.25 223 PHE A CA 1
ATOM 1791 C C . PHE A 1 223 ? 3.682 -10.245 -16.587 1.00 93.25 223 PHE A C 1
ATOM 1793 O O . PHE A 1 223 ? 2.634 -10.510 -16.000 1.00 93.25 223 PHE A O 1
ATOM 1800 N N . TYR A 1 224 ? 3.890 -10.688 -17.838 1.00 92.00 224 TYR A N 1
ATOM 1801 C CA . TYR A 1 224 ? 2.855 -11.460 -18.558 1.00 92.00 224 TYR A CA 1
ATOM 1802 C C . TYR A 1 224 ? 2.482 -12.782 -17.865 1.00 92.00 224 TYR A C 1
ATOM 1804 O O . TYR A 1 224 ? 1.367 -13.264 -18.056 1.00 92.00 224 TYR A O 1
ATOM 1812 N N . ASN A 1 225 ? 3.406 -13.361 -17.090 1.00 92.94 225 ASN A N 1
ATOM 1813 C CA . ASN A 1 225 ? 3.199 -14.567 -16.283 1.00 92.94 225 ASN A CA 1
ATOM 1814 C C . ASN A 1 225 ? 3.141 -14.246 -14.776 1.00 92.94 225 ASN A C 1
ATOM 1816 O O . ASN A 1 225 ? 3.501 -15.073 -13.940 1.00 92.94 225 ASN A O 1
ATOM 1820 N N . TRP A 1 226 ? 2.749 -13.014 -14.435 1.00 94.81 226 TRP A N 1
ATOM 1821 C CA . TRP A 1 226 ? 2.497 -12.591 -13.059 1.00 94.81 226 TRP A CA 1
ATOM 1822 C C . TRP A 1 226 ? 1.455 -13.494 -12.395 1.00 94.81 226 TRP A C 1
ATOM 1824 O O . TRP A 1 226 ? 0.479 -13.902 -13.026 1.00 94.81 226 TRP A O 1
ATOM 1834 N N . SER A 1 227 ? 1.654 -13.763 -11.108 1.00 92.44 227 SER A N 1
ATOM 1835 C CA . SER A 1 227 ? 0.732 -14.544 -10.288 1.00 92.44 227 SER A CA 1
ATOM 1836 C C . SER A 1 227 ? 0.059 -13.645 -9.258 1.00 92.44 227 SER A C 1
ATOM 1838 O O . SER A 1 227 ? 0.735 -12.895 -8.556 1.00 92.44 227 SER A O 1
ATOM 1840 N N . ALA A 1 228 ? -1.268 -13.737 -9.175 1.00 92.75 228 ALA A N 1
ATOM 1841 C CA . ALA A 1 228 ? -2.052 -13.094 -8.125 1.00 92.75 228 ALA A CA 1
ATOM 1842 C C . ALA A 1 228 ? -1.660 -13.627 -6.737 1.00 92.75 228 ALA A C 1
ATOM 1844 O O . ALA A 1 228 ? -1.163 -14.756 -6.649 1.00 92.75 228 ALA A O 1
ATOM 1845 N N . PRO A 1 229 ? -1.863 -12.842 -5.661 1.00 94.81 229 PRO A N 1
ATOM 1846 C CA . PRO A 1 229 ? -1.668 -13.364 -4.318 1.00 94.81 229 PRO A CA 1
ATOM 1847 C C . PRO A 1 229 ? -2.646 -14.515 -4.085 1.00 94.81 229 PRO A C 1
ATOM 1849 O O . PRO A 1 229 ? -3.795 -14.482 -4.527 1.00 94.81 229 PRO A O 1
ATOM 1852 N N . VAL A 1 230 ? -2.158 -15.562 -3.426 1.00 94.25 230 VAL A N 1
ATOM 1853 C CA . VAL A 1 230 ? -2.970 -16.714 -3.037 1.00 94.25 230 VAL A CA 1
ATOM 1854 C C . VAL A 1 230 ? -3.042 -16.707 -1.528 1.00 94.25 230 VAL A C 1
ATOM 1856 O O . VAL A 1 230 ? -2.024 -16.860 -0.856 1.00 94.25 230 VAL A O 1
ATOM 1859 N N . PHE A 1 231 ? -4.248 -16.504 -1.024 1.00 95.25 231 PHE A N 1
ATOM 1860 C CA . PHE A 1 231 ? -4.528 -16.481 0.395 1.00 95.25 231 PHE A CA 1
ATOM 1861 C C . PHE A 1 231 ? -5.015 -17.841 0.876 1.00 95.25 231 PHE A C 1
ATOM 1863 O O . PHE A 1 231 ? -5.725 -18.542 0.149 1.00 95.25 231 PHE A O 1
ATOM 1870 N N . ASP A 1 232 ? -4.688 -18.178 2.122 1.00 93.06 232 ASP A N 1
ATOM 1871 C CA . ASP A 1 232 ? -5.274 -19.347 2.771 1.00 93.06 232 ASP A CA 1
ATOM 1872 C C . ASP A 1 232 ? -6.798 -19.202 2.839 1.00 93.06 232 ASP A C 1
ATOM 1874 O O . ASP A 1 232 ? -7.332 -18.129 3.157 1.00 93.06 232 ASP A O 1
ATOM 1878 N N . GLU A 1 233 ? -7.497 -20.287 2.507 1.00 91.44 233 GLU A N 1
ATOM 1879 C CA . GLU A 1 233 ? -8.954 -20.332 2.516 1.00 91.44 233 GLU A CA 1
ATOM 1880 C C . GLU A 1 233 ? -9.477 -20.264 3.953 1.00 91.44 233 GLU A C 1
ATOM 1882 O O . GLU A 1 233 ? -9.019 -20.984 4.840 1.00 91.44 233 GLU A O 1
ATOM 1887 N N . ILE A 1 234 ? -10.478 -19.412 4.168 1.00 89.81 234 ILE A N 1
ATOM 1888 C CA . ILE A 1 234 ? -11.131 -19.237 5.462 1.00 89.81 234 ILE A CA 1
ATOM 1889 C C . ILE A 1 234 ? -12.598 -19.616 5.298 1.00 89.81 234 ILE A C 1
ATOM 1891 O O . ILE A 1 234 ? -13.375 -18.901 4.668 1.00 89.81 234 ILE A O 1
ATOM 1895 N N . THR A 1 235 ? -12.977 -20.765 5.854 1.00 84.44 235 THR A N 1
ATOM 1896 C CA . THR A 1 235 ? -14.303 -21.365 5.631 1.00 84.44 235 THR A CA 1
ATOM 1897 C C . THR A 1 235 ? -15.327 -21.044 6.721 1.00 84.44 235 THR A C 1
ATOM 1899 O O . THR A 1 235 ? -16.511 -21.325 6.547 1.00 84.44 235 THR A O 1
ATOM 1902 N N . ASP A 1 236 ? -14.896 -20.509 7.865 1.00 82.50 236 ASP A N 1
ATOM 1903 C CA . ASP A 1 236 ? -15.723 -20.357 9.070 1.00 82.50 236 ASP A CA 1
ATOM 1904 C C . ASP A 1 236 ? -15.714 -18.940 9.668 1.00 82.50 236 ASP A C 1
ATOM 1906 O O . ASP A 1 236 ? -16.131 -18.741 10.816 1.00 82.50 236 ASP A O 1
ATOM 1910 N N . GLU A 1 237 ? -15.291 -17.930 8.903 1.00 79.12 237 GLU A N 1
ATOM 1911 C CA . GLU A 1 237 ? -15.294 -16.561 9.404 1.00 79.12 237 GLU A CA 1
ATOM 1912 C C . GLU A 1 237 ? -16.709 -15.980 9.504 1.00 79.12 237 GLU A C 1
ATOM 1914 O O . GLU A 1 237 ? -17.481 -15.926 8.547 1.00 79.12 237 GLU A O 1
ATOM 1919 N N . LYS A 1 238 ? -17.043 -15.486 10.698 1.00 80.44 238 LYS A N 1
ATOM 1920 C CA . LYS A 1 238 ? -18.266 -14.722 10.959 1.00 80.44 238 LYS A CA 1
ATOM 1921 C C . LYS A 1 238 ? -18.006 -13.238 10.737 1.00 80.44 238 LYS A C 1
ATOM 1923 O O . LYS A 1 238 ? -18.098 -12.457 11.680 1.00 80.44 238 LYS A O 1
ATOM 1928 N N . THR A 1 239 ? -17.635 -12.873 9.513 1.00 86.06 239 THR A N 1
ATOM 1929 C CA . THR A 1 239 ? -17.235 -11.508 9.172 1.00 86.06 239 THR A CA 1
ATOM 1930 C C . THR A 1 239 ? -18.304 -10.497 9.579 1.00 86.06 239 THR A C 1
ATOM 1932 O O . THR A 1 239 ? -19.478 -10.629 9.218 1.00 86.06 239 THR A O 1
ATOM 1935 N N . VAL A 1 240 ? -17.885 -9.455 10.297 1.00 92.94 240 VAL A N 1
ATOM 1936 C CA . VAL A 1 240 ? -18.758 -8.356 10.703 1.00 92.94 240 VAL A CA 1
ATOM 1937 C C . VAL A 1 240 ? -18.365 -7.089 9.952 1.00 92.94 240 VAL A C 1
ATOM 1939 O O . VAL A 1 240 ? -17.347 -6.458 10.224 1.00 92.94 240 VAL A O 1
ATOM 1942 N N . TRP A 1 241 ? -19.185 -6.717 8.971 1.00 94.12 241 TRP A N 1
ATOM 1943 C CA . TRP A 1 241 ? -18.942 -5.532 8.140 1.00 94.12 241 TRP A CA 1
ATOM 1944 C C . TRP A 1 241 ? -19.338 -4.229 8.838 1.00 94.12 241 TRP A C 1
ATOM 1946 O O . TRP A 1 241 ? -18.674 -3.214 8.665 1.00 94.12 241 TRP A O 1
ATOM 1956 N N . GLN A 1 242 ? -20.422 -4.259 9.618 1.00 92.56 242 GLN A N 1
ATOM 1957 C CA . GLN A 1 242 ? -20.955 -3.107 10.344 1.00 92.56 242 GLN A CA 1
ATOM 1958 C C . GLN A 1 242 ? -21.801 -3.582 11.535 1.00 92.56 242 GLN A C 1
ATOM 1960 O O . GLN A 1 242 ? -22.854 -4.193 11.345 1.00 92.56 242 GLN A O 1
ATOM 1965 N N . CYS A 1 243 ? -21.369 -3.263 12.753 1.00 90.75 243 CYS A N 1
ATOM 1966 C CA . CYS A 1 243 ? -22.091 -3.496 14.006 1.00 90.75 243 CYS A CA 1
ATOM 1967 C C . CYS A 1 243 ? -23.116 -2.400 14.292 1.00 90.75 243 CYS A C 1
ATOM 1969 O O . CYS A 1 243 ? -24.161 -2.670 14.883 1.00 90.75 243 CYS A O 1
ATOM 1971 N N . TYR A 1 244 ? -22.821 -1.164 13.879 1.00 88.56 244 TYR A N 1
ATOM 1972 C CA . TYR A 1 244 ? -23.585 0.027 14.246 1.00 88.56 244 TYR A CA 1
ATOM 1973 C C . TYR A 1 244 ? -24.296 0.633 13.022 1.00 88.56 244 TYR A C 1
ATOM 1975 O O . TYR A 1 244 ? -23.702 1.451 12.317 1.00 88.56 244 TYR A O 1
ATOM 1983 N N . PRO A 1 245 ? -25.582 0.308 12.765 1.00 84.94 245 PRO A N 1
ATOM 1984 C CA . PRO A 1 245 ? -26.277 0.694 11.528 1.00 84.94 245 PRO A CA 1
ATOM 1985 C C . PRO A 1 245 ? -26.398 2.207 11.312 1.00 84.94 245 PRO A C 1
ATOM 1987 O O . PRO A 1 245 ? -26.535 2.673 10.186 1.00 84.94 245 PRO A O 1
ATOM 1990 N N . ASN A 1 246 ? -26.361 2.979 12.401 1.00 88.31 246 ASN A N 1
ATOM 1991 C CA . ASN A 1 246 ? -26.498 4.435 12.371 1.00 88.31 246 ASN A CA 1
ATOM 1992 C C . ASN A 1 246 ? -25.156 5.166 12.204 1.00 88.31 246 ASN A C 1
ATOM 1994 O O . ASN A 1 246 ? -25.143 6.386 12.035 1.00 88.31 246 ASN A O 1
ATOM 1998 N N . VAL A 1 247 ? -24.031 4.449 12.280 1.00 85.81 247 VAL A N 1
ATOM 1999 C CA . VAL A 1 247 ? -22.702 5.019 12.052 1.00 85.81 247 VAL A CA 1
ATOM 2000 C C . VAL A 1 247 ? -22.441 5.019 10.552 1.00 85.81 247 VAL A C 1
ATOM 2002 O O . VAL A 1 247 ? -22.548 3.989 9.890 1.00 85.81 247 VAL A O 1
ATOM 2005 N N . LYS A 1 248 ? -22.140 6.199 10.006 1.00 91.25 248 LYS A N 1
ATOM 2006 C CA . LYS A 1 248 ? -21.774 6.352 8.597 1.00 91.25 248 LYS A CA 1
ATOM 2007 C C . LYS A 1 248 ? -20.329 5.920 8.392 1.00 91.25 248 LYS A C 1
ATOM 2009 O O . LYS A 1 248 ? -19.485 6.289 9.200 1.00 91.25 248 LYS A O 1
ATOM 2014 N N . PHE A 1 249 ? -20.065 5.244 7.279 1.00 94.25 249 PHE A N 1
ATOM 2015 C CA . PHE A 1 249 ? -18.708 4.946 6.836 1.00 94.25 249 PHE 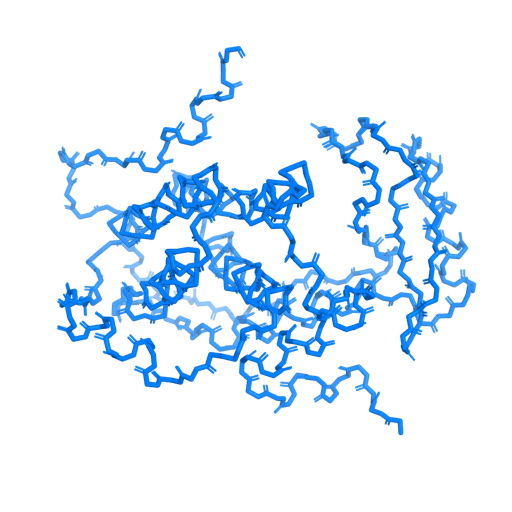A CA 1
ATOM 2016 C C . PHE A 1 249 ? -18.038 6.232 6.339 1.00 94.25 249 PHE A C 1
ATOM 2018 O O . PHE A 1 249 ? -18.348 6.701 5.242 1.00 94.25 249 PHE A O 1
ATOM 2025 N N . LYS A 1 250 ? -17.175 6.854 7.149 1.00 95.06 250 LYS A N 1
ATOM 2026 C CA . LYS A 1 250 ? -16.562 8.149 6.803 1.00 95.06 250 LYS A CA 1
ATOM 2027 C C . LYS A 1 250 ? -15.651 8.028 5.586 1.00 95.06 250 LYS A C 1
ATOM 2029 O O . LYS A 1 250 ? -15.675 8.905 4.722 1.00 95.06 250 LYS A O 1
ATOM 2034 N N . ALA A 1 251 ? -14.876 6.948 5.511 1.00 95.38 251 ALA A N 1
ATOM 2035 C CA . ALA A 1 251 ? -13.894 6.747 4.452 1.00 95.38 251 ALA A CA 1
ATOM 2036 C C . ALA A 1 251 ? -14.531 6.634 3.055 1.00 95.38 251 ALA A C 1
ATOM 2038 O O . ALA A 1 251 ? -13.864 6.910 2.057 1.00 95.38 251 ALA A O 1
ATOM 2039 N N . LEU A 1 252 ? -15.835 6.326 2.969 1.00 94.00 252 LEU A N 1
ATOM 2040 C CA . LEU A 1 252 ? -16.586 6.276 1.709 1.00 94.00 252 LEU A CA 1
ATOM 2041 C C . LEU A 1 252 ? -16.524 7.598 0.923 1.00 94.00 252 LEU A C 1
ATOM 2043 O O . LEU A 1 252 ? -16.534 7.583 -0.309 1.00 94.00 252 LEU A O 1
ATOM 2047 N N . ALA A 1 253 ? -16.344 8.730 1.614 1.00 92.19 253 ALA A N 1
ATOM 2048 C CA . ALA A 1 253 ? -16.152 10.038 0.989 1.00 92.19 253 ALA A CA 1
ATOM 2049 C C . ALA A 1 253 ? -14.970 10.067 -0.007 1.00 92.19 253 ALA A C 1
ATOM 2051 O O . ALA A 1 253 ? -14.982 10.833 -0.971 1.00 92.19 253 ALA A O 1
ATOM 2052 N N . LEU A 1 254 ? -13.953 9.212 0.178 1.00 89.12 254 LEU A N 1
ATOM 2053 C CA . LEU A 1 254 ? -12.821 9.090 -0.748 1.00 89.12 254 LEU A CA 1
ATOM 2054 C C . LEU A 1 254 ? -13.204 8.510 -2.115 1.00 89.12 254 LEU A C 1
ATOM 2056 O O . LEU A 1 254 ? -12.495 8.764 -3.097 1.00 89.12 254 LEU A O 1
ATOM 2060 N N . LEU A 1 255 ? -14.284 7.728 -2.175 1.00 87.94 255 LEU A N 1
ATOM 2061 C CA . LEU A 1 255 ? -14.819 7.151 -3.408 1.00 87.94 255 LEU A CA 1
ATOM 2062 C C . LEU A 1 255 ? -15.838 8.094 -4.057 1.00 87.94 255 LEU A C 1
ATOM 2064 O O . LEU A 1 255 ? -15.821 8.277 -5.273 1.00 87.94 255 LEU A O 1
ATOM 2068 N N . GLU A 1 256 ? -16.673 8.747 -3.248 1.00 80.38 256 GLU A N 1
ATOM 2069 C CA . GLU A 1 256 ? -17.733 9.654 -3.713 1.00 80.38 256 GLU A CA 1
ATOM 2070 C C . GLU A 1 256 ? -17.179 10.928 -4.372 1.00 80.38 256 GLU A C 1
ATOM 2072 O O . GLU A 1 256 ? -17.733 11.406 -5.362 1.00 80.38 256 GLU A O 1
ATOM 2077 N N . ASN A 1 257 ? -16.022 11.424 -3.921 1.00 60.12 257 ASN A N 1
ATOM 2078 C CA . ASN A 1 257 ? -15.349 12.590 -4.510 1.00 60.12 257 ASN A CA 1
ATOM 2079 C C . ASN A 1 257 ? -14.787 12.359 -5.936 1.00 60.12 257 ASN A C 1
ATOM 2081 O O . ASN A 1 257 ? -14.162 13.261 -6.491 1.00 60.12 257 ASN A O 1
ATOM 2085 N N . ARG A 1 258 ? -14.985 11.177 -6.545 1.00 46.66 258 ARG A N 1
ATOM 2086 C CA . ARG A 1 258 ? -14.708 10.908 -7.973 1.00 46.66 258 ARG A CA 1
ATOM 2087 C C . ARG A 1 258 ? -15.940 11.042 -8.885 1.00 46.66 258 ARG A C 1
ATOM 2089 O O . ARG A 1 258 ? -15.783 10.923 -10.095 1.00 46.66 258 ARG A O 1
ATOM 2096 N N . ALA A 1 259 ? -17.139 11.278 -8.345 1.00 32.62 259 ALA A N 1
ATOM 2097 C CA . ALA A 1 259 ? -18.377 11.393 -9.128 1.00 32.62 259 ALA A CA 1
ATOM 2098 C C . ALA A 1 259 ? -18.726 12.836 -9.568 1.00 32.62 259 ALA A C 1
ATOM 2100 O O . ALA A 1 259 ? -19.898 13.125 -9.818 1.00 32.62 259 ALA A O 1
ATOM 2101 N N . ALA A 1 260 ? -17.734 13.731 -9.662 1.00 27.38 260 ALA A N 1
ATOM 2102 C CA . ALA A 1 260 ? -17.891 15.106 -10.148 1.00 27.38 260 ALA A CA 1
ATOM 2103 C C . ALA A 1 260 ? -16.934 15.406 -11.308 1.00 27.38 260 ALA A C 1
ATOM 2105 O O . ALA A 1 260 ? -15.729 15.093 -11.167 1.00 27.38 260 ALA A O 1
#

Secondary structure (DSSP, 8-state):
---GGGGTTS-HHHHHHHHHHHTTPPTT---TT-HHHHHHHHHHHHHHHHHHHHHHHHT-HHHHHHHHHHHHHHHHHHHHHTT----HHHHHHHHHHHT----SSHHHHHHHHHHHHHHHHHHHHTT-HHHHHHHHHHHHHHHHHSS-TT--S-HHHHHHHHHHHHHTTSBSSHHHHHHHHHHHHHTT--EEEEE-SSSEEEEESSSEEETTEEEPTT-EE--TT-----PPP-SS----S-S-TTS--GGGHHHHTT--

pLDDT: mean 93.07, std 8.86, range [27.38, 98.62]

Sequence (260 aa):
MSSLSSILELHDYPMIFALQEEFTRVKGSFNLENQAASLGSFNIFLSEFKELVKAVHEKDYIELRDGIGDVITTSLALAYLIDMQIKEKDLKDIYFKETIFPREDYLGYVDDIYDGVILLEKAIVEKDLTQVKSQIIRILAHTYHGLPEFAKFTIRDDLVAITASSLSKICPTIDDAEKSVEVYAKKGCETYFKKTNNGYAIFSSKEQFFNGETISKDKFLKFYNWSAPVFDEITDEKTVWQCYPNVKFKALALLENRAA

Radius of gyration: 18.5 Å; chains: 1; bounding box: 49×43×53 Å

Foldseek 3Di:
DDDLVVLLVDPQLSSLLVLCQQVVHDFQQQDLVPLVVNVVLLVQLLVLLVQCVVCLVVVPPVSVLLSLLSNSSSLSVNCRNNVHDDDPVLLVVLCVVVVQAADPASLVLSLQLVVLSVQLNVCSNVVPPVSVNNSSSSNVSSSQHNHHPLDPDHNSQSNSLSSQLSSQQFQQEPVQQVVQQVVCVVQVFHWDWDAGPRHIWIFGCAFDDGPNDTDHGRPTDGRPPGDHRDDDDDDDRPHHSDPDPPDDRPSCVSVVVVPD